Protein AF-A0A7Y6XN34-F1 (afdb_monomer_lite)

Sequence (293 aa):
MKEKIARKDFKAIIDHPGSGSILGIKDDKVLLVSIQREAIPFETFEIPGGVCEPHETHEQAARREFLEETGHELGYTFHLRTIRPSVGYSNEMISVFYAKVSEKVSDGELPAEWFTKDEVSALIVGGKVLDSQSLAALSFWLTTELSFELPSVMFICTGNYYRSRFCEIYFNHLTKGKAAPADSKGLLAFRKINEGMISPHTLKYLDQIDLTTGKLKFPEQMEAGHFQSGVRIIAMDEVEHRPMIQRDFPEFEDKIEYWKVHDIDFTDPSEAMPALKMKVEELVRELGLTEPE

pLDDT: mean 91.87, std 9.04, range [42.72, 98.75]

Secondary structure (DSSP, 8-state):
-PPPPPGGG----B----EEEEEEEETTEEEEEEE--TTSSS-EEE-SEEEPPTT--HHHHHHHHHHHHH-EEEEEEEEEEEE-S-TTTB---EEEEEEEEEEE-S--SS-EEEEEHHHHHHHHHTT---SHHHHHHHHHHHHSPPP-PPPSEEEEESSSSSHHHHHHHHHHHHTTTSS--EEEEESSGGG--S-SSS-HHHHHHHHHTT----S-----B--GGG--TTPEEEESBHHHHHHHHHHH-GGGGGGEEE-B---TTTS-HHHHHHHHHHHHHHHHHHTT-SPP-

Radius of gyration: 20.59 Å; chains: 1; bounding box: 60×50×50 Å

Structure (mmCIF, N/CA/C/O backbone):
data_AF-A0A7Y6XN34-F1
#
_entry.id   AF-A0A7Y6XN34-F1
#
loop_
_atom_site.group_PDB
_atom_site.id
_atom_site.type_symbol
_atom_site.label_atom_id
_atom_site.label_alt_id
_atom_site.label_comp_id
_atom_site.label_asym_id
_atom_site.label_entity_id
_atom_site.label_seq_id
_atom_site.pdbx_PDB_ins_code
_atom_site.Cartn_x
_atom_site.Cartn_y
_atom_site.Cartn_z
_atom_site.occupancy
_atom_site.B_iso_or_equiv
_atom_site.auth_seq_id
_atom_site.auth_comp_id
_atom_site.auth_asym_id
_atom_site.auth_atom_id
_atom_site.pdbx_PDB_model_num
ATOM 1 N N . MET A 1 1 ? -31.287 22.476 12.233 1.00 57.22 1 MET A N 1
ATOM 2 C CA . MET A 1 1 ? -31.614 21.289 11.409 1.00 57.22 1 MET A CA 1
ATOM 3 C C . MET A 1 1 ? -30.844 21.410 10.109 1.00 57.22 1 MET A C 1
ATOM 5 O O . MET A 1 1 ? -30.965 22.454 9.484 1.00 57.22 1 MET A O 1
ATOM 9 N N . LYS A 1 2 ? -30.040 20.407 9.730 1.00 66.00 2 LYS A N 1
ATOM 10 C CA . LYS A 1 2 ? -29.425 20.370 8.393 1.00 66.00 2 LYS A CA 1
ATOM 11 C C . LYS A 1 2 ? -30.554 20.186 7.364 1.00 66.00 2 LYS A C 1
ATOM 13 O O . LYS A 1 2 ? -31.398 19.308 7.549 1.00 66.00 2 LYS A O 1
ATOM 18 N N . GLU A 1 3 ? -30.628 21.051 6.356 1.00 79.06 3 GLU A N 1
ATOM 19 C CA . GLU A 1 3 ? -31.648 20.976 5.305 1.00 79.06 3 GLU A CA 1
ATOM 20 C C . GLU A 1 3 ? -31.423 19.709 4.466 1.00 79.06 3 GLU A C 1
ATOM 22 O O . GLU A 1 3 ? -30.306 19.429 4.032 1.00 79.06 3 GLU A O 1
ATOM 27 N N . LYS A 1 4 ? -32.463 18.884 4.297 1.00 77.25 4 LYS A N 1
ATOM 28 C CA . LYS A 1 4 ? -32.359 17.629 3.541 1.00 77.25 4 LYS A CA 1
ATOM 29 C C . LYS A 1 4 ? -32.560 17.910 2.053 1.00 77.25 4 LYS A C 1
ATOM 31 O O . LYS A 1 4 ? -33.597 18.440 1.669 1.00 77.25 4 LYS A O 1
ATOM 36 N N . ILE A 1 5 ? -31.612 17.487 1.219 1.00 80.69 5 ILE A N 1
ATOM 37 C CA . ILE A 1 5 ? -31.727 17.567 -0.243 1.00 80.69 5 ILE A CA 1
ATOM 38 C C . ILE A 1 5 ? -32.721 16.500 -0.724 1.00 80.69 5 ILE A C 1
ATOM 40 O O . ILE A 1 5 ? -32.629 15.330 -0.343 1.00 80.69 5 ILE A O 1
ATOM 44 N N . ALA A 1 6 ? -33.689 16.881 -1.560 1.00 81.88 6 ALA A N 1
ATOM 45 C CA . ALA A 1 6 ? -34.621 15.927 -2.153 1.00 81.88 6 ALA A CA 1
ATOM 46 C C . ALA A 1 6 ? -33.898 15.002 -3.149 1.00 81.88 6 ALA A C 1
ATOM 48 O O . ALA A 1 6 ? -33.040 15.443 -3.907 1.00 81.88 6 ALA A O 1
ATOM 49 N N . ARG A 1 7 ? -34.285 13.718 -3.210 1.00 77.88 7 ARG A N 1
ATOM 50 C CA . ARG A 1 7 ? -33.618 12.696 -4.050 1.00 77.88 7 ARG A CA 1
ATOM 51 C C . ARG A 1 7 ? -33.419 13.122 -5.511 1.00 77.88 7 ARG A C 1
ATOM 53 O O . ARG A 1 7 ? -32.376 12.848 -6.084 1.00 77.88 7 ARG A O 1
ATOM 60 N N . LYS A 1 8 ? -34.423 13.763 -6.114 1.00 82.12 8 LYS A N 1
ATOM 61 C CA . LYS A 1 8 ? -34.387 14.230 -7.514 1.00 82.12 8 LYS A CA 1
ATOM 62 C C . LYS A 1 8 ? -33.392 15.378 -7.754 1.00 82.12 8 LYS A C 1
ATOM 64 O O . LYS A 1 8 ? -32.968 15.586 -8.887 1.00 82.12 8 LYS A O 1
ATOM 69 N N . ASP A 1 9 ? -33.029 16.080 -6.685 1.00 78.75 9 ASP A N 1
ATOM 70 C CA . ASP A 1 9 ? -32.188 17.274 -6.692 1.00 78.75 9 ASP A CA 1
ATOM 71 C C . ASP A 1 9 ? -30.772 16.965 -6.165 1.00 78.75 9 ASP A C 1
ATOM 73 O O . ASP A 1 9 ? -29.891 17.821 -6.211 1.00 78.75 9 ASP A O 1
ATOM 77 N N . PHE A 1 10 ? -30.516 15.727 -5.716 1.00 76.69 10 PHE A N 1
ATOM 78 C CA . PHE A 1 10 ? -29.186 15.271 -5.316 1.00 76.69 10 PHE A CA 1
ATOM 79 C C . PHE A 1 10 ? -28.332 14.980 -6.557 1.00 76.69 10 PHE A C 1
ATOM 81 O O . PHE A 1 10 ? -28.262 13.856 -7.055 1.00 76.69 10 PHE A O 1
ATOM 88 N N . LYS A 1 11 ? -27.715 16.040 -7.082 1.00 72.12 11 LYS A N 1
ATOM 89 C CA . LYS A 1 11 ? -26.741 16.013 -8.179 1.00 72.12 11 LYS A CA 1
ATOM 90 C C . LYS A 1 11 ? -25.440 16.654 -7.707 1.00 72.12 11 LYS A C 1
ATOM 92 O O . LYS A 1 11 ? -25.095 17.751 -8.132 1.00 72.12 11 LYS A O 1
ATOM 97 N N . ALA A 1 12 ? -24.756 15.988 -6.788 1.00 70.06 12 ALA A N 1
ATOM 98 C CA . ALA A 1 12 ? -23.442 16.401 -6.319 1.00 70.06 12 ALA A CA 1
ATOM 99 C C . ALA A 1 12 ? -22.451 15.272 -6.593 1.00 70.06 12 ALA A C 1
ATOM 101 O O . ALA A 1 12 ? -22.720 14.123 -6.247 1.00 70.06 12 ALA A O 1
ATOM 102 N N . ILE A 1 13 ? -21.332 15.610 -7.229 1.00 80.62 13 ILE A N 1
ATOM 103 C CA . ILE A 1 13 ? -20.131 14.779 -7.216 1.00 80.62 13 ILE A CA 1
ATOM 104 C C . ILE A 1 13 ? -19.169 15.488 -6.275 1.00 80.62 13 ILE A C 1
ATOM 106 O O . ILE A 1 13 ? -18.823 16.646 -6.504 1.00 80.62 13 ILE A O 1
ATOM 110 N N . ILE A 1 14 ? -18.802 14.812 -5.196 1.00 85.69 14 ILE A N 1
ATOM 111 C CA . ILE A 1 14 ? -17.732 15.247 -4.310 1.00 85.69 14 ILE A CA 1
ATOM 112 C C . ILE A 1 14 ? -16.430 14.833 -4.987 1.00 85.69 14 ILE A C 1
ATOM 114 O O . ILE A 1 14 ? -16.192 13.642 -5.196 1.00 85.69 14 ILE A O 1
ATOM 118 N N . ASP A 1 15 ? -15.639 15.832 -5.365 1.00 87.44 15 ASP A N 1
ATOM 119 C CA . ASP A 1 15 ? -14.265 15.642 -5.808 1.00 87.44 15 ASP A CA 1
ATOM 120 C C . ASP A 1 15 ? -13.357 15.572 -4.574 1.00 87.44 15 ASP A C 1
ATOM 122 O O . ASP A 1 15 ? -13.373 16.475 -3.735 1.00 87.44 15 ASP A O 1
ATOM 126 N N . HIS A 1 16 ? -12.632 14.469 -4.426 1.00 91.62 16 HIS A N 1
ATOM 127 C CA . HIS A 1 16 ? -11.864 14.109 -3.246 1.00 91.62 16 HIS A CA 1
ATOM 128 C C . HIS A 1 16 ? -10.454 13.651 -3.652 1.00 91.62 16 HIS A C 1
ATOM 130 O O . HIS A 1 16 ? -10.319 12.783 -4.518 1.00 91.62 16 HIS A O 1
ATOM 136 N N . PRO A 1 17 ? -9.388 14.126 -2.984 1.00 90.25 17 PRO A N 1
ATOM 137 C CA . PRO A 1 17 ? -7.992 13.854 -3.367 1.00 90.25 17 PRO A CA 1
ATOM 138 C C . PRO A 1 17 ? -7.502 12.417 -3.078 1.00 90.25 17 PRO A C 1
ATOM 140 O O . PRO A 1 17 ? -6.323 12.107 -3.275 1.00 90.25 17 PRO A O 1
ATOM 143 N N . GLY A 1 18 ? -8.406 11.540 -2.632 1.00 94.25 18 GLY A N 1
ATOM 144 C CA . GLY A 1 18 ? -8.113 10.203 -2.109 1.00 94.25 18 GLY A CA 1
ATOM 145 C C . GLY A 1 18 ? -7.559 10.199 -0.679 1.00 94.25 18 GLY A C 1
ATOM 146 O O . GLY A 1 18 ? -7.175 11.236 -0.142 1.00 94.25 18 GLY A O 1
ATOM 147 N N . SER A 1 19 ? -7.521 9.009 -0.081 1.00 97.00 19 SER A N 1
ATOM 148 C CA . SER A 1 19 ? -7.132 8.812 1.324 1.00 97.00 19 SER A CA 1
ATOM 149 C C . SER A 1 19 ? -6.286 7.548 1.496 1.00 97.00 19 SER A C 1
ATOM 151 O O . SER A 1 19 ? -6.304 6.641 0.647 1.00 97.00 19 SER A O 1
ATOM 153 N N . GLY A 1 20 ? -5.549 7.487 2.597 1.00 98.12 20 GLY A N 1
ATOM 154 C CA . GLY A 1 20 ? -4.743 6.344 3.006 1.00 98.12 20 GLY A CA 1
ATOM 155 C C . GLY A 1 20 ? -5.091 5.904 4.425 1.00 98.12 20 GLY A C 1
ATOM 156 O O . GLY A 1 20 ? -5.301 6.749 5.287 1.00 98.12 20 GLY A O 1
ATOM 157 N N . SER A 1 21 ? -5.141 4.597 4.683 1.00 98.50 21 SER A N 1
ATOM 158 C CA . SER A 1 21 ? -5.372 4.068 6.039 1.00 98.50 21 SER A CA 1
ATOM 159 C C . SER A 1 21 ? -4.529 2.830 6.306 1.00 98.50 21 SER A C 1
ATOM 161 O O . SER A 1 21 ? -4.255 2.065 5.377 1.00 98.50 21 SER A O 1
ATOM 163 N N . ILE A 1 22 ? -4.130 2.600 7.558 1.00 98.62 22 ILE A N 1
ATOM 164 C CA . ILE A 1 22 ? -3.282 1.462 7.936 1.00 98.62 22 ILE A CA 1
ATOM 165 C C . ILE A 1 22 ? -3.924 0.626 9.039 1.00 98.62 22 ILE A C 1
ATOM 167 O O . ILE A 1 22 ? -4.230 1.096 10.128 1.00 98.62 22 ILE A O 1
ATOM 171 N N . LEU A 1 23 ? -4.025 -0.673 8.772 1.00 98.56 23 LEU A N 1
ATOM 172 C CA . LEU A 1 23 ? -4.247 -1.700 9.775 1.00 98.56 23 LEU A CA 1
ATOM 173 C C . LEU A 1 23 ? -2.914 -2.019 10.480 1.00 98.56 23 LEU A C 1
ATOM 175 O O . LEU A 1 23 ? -2.123 -2.839 10.004 1.00 98.56 23 LEU A O 1
ATOM 179 N N . GLY A 1 24 ? -2.651 -1.339 11.597 1.00 98.44 24 GLY A N 1
ATOM 180 C CA . GLY A 1 24 ? -1.446 -1.540 12.404 1.00 98.44 24 GLY A CA 1
ATOM 181 C C . GLY A 1 24 ? -1.581 -2.739 13.340 1.00 98.44 24 GLY A C 1
ATOM 182 O O . GLY A 1 24 ? -2.479 -2.762 14.178 1.00 98.44 24 GLY A O 1
ATOM 183 N N . ILE A 1 25 ? -0.687 -3.726 13.211 1.00 98.31 25 ILE A N 1
ATOM 184 C CA . ILE A 1 25 ? -0.740 -4.983 13.972 1.00 98.31 25 ILE A CA 1
ATOM 185 C C . ILE A 1 25 ? 0.513 -5.182 14.833 1.00 98.31 25 ILE A C 1
ATOM 187 O O . ILE A 1 25 ? 1.639 -4.957 14.381 1.00 98.31 25 ILE A O 1
ATOM 191 N N . LYS A 1 26 ? 0.318 -5.667 16.062 1.00 97.19 26 LYS A N 1
ATOM 192 C CA . LYS A 1 26 ? 1.373 -6.123 16.976 1.00 97.19 26 LYS A CA 1
ATOM 193 C C . LYS A 1 26 ? 0.816 -7.206 17.897 1.00 97.19 26 LYS A C 1
ATOM 195 O O . LYS A 1 26 ? -0.279 -7.043 18.422 1.00 97.19 26 LYS A O 1
ATOM 200 N N . ASP A 1 27 ? 1.555 -8.299 18.073 1.00 94.81 27 ASP A N 1
ATOM 201 C CA . ASP A 1 27 ? 1.194 -9.406 18.975 1.00 94.81 27 ASP A CA 1
ATOM 202 C C . ASP A 1 27 ? -0.261 -9.902 18.797 1.00 94.81 27 ASP A C 1
ATOM 204 O O . ASP A 1 27 ? -1.015 -10.021 19.762 1.00 94.81 27 ASP A O 1
ATOM 208 N N . ASP A 1 28 ? -0.673 -10.132 17.541 1.00 94.00 28 ASP A N 1
ATOM 209 C CA . ASP A 1 28 ? -2.033 -10.542 17.132 1.00 94.00 28 ASP A CA 1
ATOM 210 C C . ASP A 1 28 ? -3.170 -9.600 17.566 1.00 94.00 28 ASP A C 1
ATOM 212 O O . ASP A 1 28 ? -4.349 -9.970 17.586 1.00 94.00 28 ASP A O 1
ATOM 216 N N . LYS A 1 29 ? -2.825 -8.346 17.860 1.00 98.12 29 LYS A N 1
ATOM 217 C CA . LYS A 1 29 ? -3.764 -7.259 18.118 1.00 98.12 29 LYS A CA 1
ATOM 218 C C . LYS A 1 29 ? -3.649 -6.178 17.060 1.00 98.12 29 LYS A C 1
ATOM 220 O O . LYS A 1 29 ? -2.578 -5.959 16.493 1.00 98.12 29 LYS A O 1
ATOM 225 N N . VAL A 1 30 ? -4.752 -5.479 16.833 1.00 98.62 30 VAL A N 1
ATOM 226 C CA . VAL A 1 30 ? -4.813 -4.279 15.999 1.00 98.62 30 VAL A CA 1
ATOM 227 C C . VAL A 1 30 ? -4.884 -3.035 16.878 1.00 98.62 30 VAL A C 1
ATOM 229 O O . VAL A 1 30 ? -5.564 -3.045 17.904 1.00 98.62 30 VAL A O 1
ATOM 232 N N . LEU A 1 31 ? -4.186 -1.974 16.483 1.00 98.62 31 LEU A N 1
ATOM 233 C CA . LEU A 1 31 ? -4.308 -0.656 17.099 1.00 98.62 31 LEU A CA 1
ATOM 234 C C . LEU A 1 31 ? -5.442 0.115 16.418 1.00 98.62 31 LEU A C 1
ATOM 236 O O . LEU A 1 31 ? -5.379 0.347 15.210 1.00 98.62 31 LEU A O 1
ATOM 240 N N . LEU A 1 32 ? -6.466 0.494 17.181 1.00 98.75 32 LEU A N 1
ATOM 241 C CA . LEU A 1 32 ? -7.574 1.325 16.702 1.00 98.75 32 LEU A CA 1
ATOM 242 C C . LEU A 1 32 ? -7.593 2.648 17.458 1.00 98.75 32 LEU A C 1
ATOM 244 O O . LEU A 1 32 ? -7.257 2.690 18.643 1.00 98.75 32 LEU A O 1
ATOM 248 N N . VAL A 1 33 ? -8.023 3.704 16.775 1.00 98.50 33 VAL A N 1
ATOM 249 C CA . VAL A 1 33 ? -8.256 5.020 17.372 1.00 98.50 33 VAL A CA 1
ATOM 250 C C . VAL A 1 33 ? -9.729 5.201 17.694 1.00 98.50 33 VAL A C 1
ATOM 252 O O . VAL A 1 33 ? -10.607 4.715 16.977 1.00 98.50 33 VAL A O 1
ATOM 255 N N . SER A 1 34 ? -9.988 5.898 18.790 1.00 97.25 34 SER A N 1
ATOM 256 C CA . SER A 1 34 ? -11.325 6.236 19.244 1.00 97.25 34 SER A CA 1
ATOM 257 C C . SER A 1 34 ? -11.676 7.656 18.815 1.00 97.25 34 SER A C 1
ATOM 259 O O . SER A 1 34 ? -10.970 8.607 19.159 1.00 97.25 34 SER A O 1
ATOM 261 N N . ILE A 1 35 ? -12.750 7.814 18.041 1.00 95.00 35 ILE A N 1
ATOM 262 C CA . ILE A 1 35 ? -13.117 9.093 17.427 1.00 95.00 35 ILE A CA 1
ATOM 263 C C . ILE A 1 35 ? -14.612 9.378 17.561 1.00 95.00 35 ILE A C 1
ATOM 265 O O . ILE A 1 35 ? -15.469 8.518 17.360 1.00 95.00 35 ILE A O 1
ATOM 269 N N . GLN A 1 36 ? -14.944 10.634 17.864 1.00 93.44 36 GLN A N 1
ATOM 270 C CA . GLN A 1 36 ? -16.314 11.138 17.828 1.00 93.44 36 GLN A CA 1
ATOM 271 C C . GLN A 1 36 ? -16.473 12.117 16.663 1.00 93.44 36 GLN A C 1
ATOM 273 O O . GLN A 1 36 ? -16.147 13.301 16.761 1.00 93.44 36 GLN A O 1
ATOM 278 N N . ARG A 1 37 ? -16.997 11.625 15.538 1.00 90.12 37 ARG A N 1
ATOM 279 C CA . ARG A 1 37 ? -17.250 12.457 14.352 1.00 90.12 37 ARG A CA 1
ATOM 280 C C . ARG A 1 37 ? -18.449 13.376 14.581 1.00 90.12 37 ARG A C 1
ATOM 282 O O . ARG A 1 37 ? -19.471 12.935 15.087 1.00 90.12 37 ARG A O 1
ATOM 289 N N . GLU A 1 38 ? -18.392 14.621 14.104 1.00 89.12 38 GLU A N 1
ATOM 290 C CA . GLU A 1 38 ? -19.474 15.615 14.285 1.00 89.12 38 GLU A CA 1
ATOM 291 C C . GLU A 1 38 ? -20.855 15.110 13.811 1.00 89.12 38 GLU A C 1
ATOM 293 O O . GLU A 1 38 ? -21.899 15.456 14.366 1.00 89.12 38 GLU A O 1
ATOM 298 N N . ALA A 1 39 ? -20.875 14.274 12.769 1.00 86.75 39 ALA A N 1
ATOM 299 C CA . ALA A 1 39 ? -22.099 13.707 12.211 1.00 86.75 39 ALA A CA 1
ATOM 300 C C . ALA A 1 39 ? -22.639 12.480 12.976 1.00 86.75 39 ALA A C 1
ATOM 302 O O . ALA A 1 39 ? -23.748 12.035 12.675 1.00 86.75 39 ALA A O 1
ATOM 303 N N . ILE A 1 40 ? -21.884 11.935 13.935 1.00 87.31 40 ILE A N 1
ATOM 304 C CA . ILE A 1 40 ? -22.203 10.706 14.669 1.00 87.31 40 ILE A CA 1
ATOM 305 C C . ILE A 1 40 ? -22.323 11.051 16.165 1.00 87.31 40 ILE A C 1
ATOM 307 O O . ILE A 1 40 ? -21.394 11.586 16.761 1.00 87.31 40 ILE A O 1
ATOM 311 N N . PRO A 1 41 ? -23.463 10.767 16.820 1.00 88.50 41 PRO A N 1
ATOM 312 C CA . PRO A 1 41 ? -23.716 11.222 18.190 1.00 88.50 41 PRO A CA 1
ATOM 313 C C . PRO A 1 41 ? -22.989 10.396 19.266 1.00 88.50 41 PRO A C 1
ATOM 315 O O . PRO A 1 41 ? -23.275 10.550 20.451 1.00 88.50 41 PRO A O 1
ATOM 318 N N . PHE A 1 42 ? -22.103 9.488 18.868 1.00 90.31 42 PHE A N 1
ATOM 319 C CA . PHE A 1 42 ? -21.365 8.597 19.749 1.00 90.31 42 PHE A CA 1
ATOM 320 C C . PHE A 1 42 ? -19.986 8.297 19.167 1.00 90.31 42 PHE A C 1
ATOM 322 O O . PHE A 1 42 ? -19.738 8.488 17.980 1.00 90.31 42 PHE A O 1
ATOM 329 N N . GLU A 1 43 ? -19.118 7.804 20.035 1.00 94.50 43 GLU A N 1
ATOM 330 C CA . GLU A 1 43 ? -17.761 7.390 19.716 1.00 94.50 43 GLU A CA 1
ATOM 331 C C . GLU A 1 43 ? -17.723 6.062 18.942 1.00 94.50 43 GLU A C 1
ATOM 333 O O . GLU A 1 43 ? -18.474 5.118 19.253 1.00 94.50 43 GLU A O 1
ATOM 338 N N . THR A 1 44 ? -16.846 6.019 17.941 1.00 96.75 44 THR A N 1
ATOM 339 C CA . THR A 1 44 ? -16.547 4.878 17.071 1.00 96.75 44 THR A CA 1
ATOM 340 C C . THR A 1 44 ? -15.061 4.536 17.124 1.00 96.75 44 THR A C 1
ATOM 342 O O . THR A 1 44 ? -14.237 5.387 17.447 1.00 96.75 44 THR A O 1
ATOM 345 N N . PHE A 1 45 ? -14.728 3.292 16.781 1.00 98.38 45 PHE A N 1
ATOM 346 C CA . PHE A 1 45 ? -13.349 2.835 16.627 1.00 98.38 45 PHE A CA 1
ATOM 347 C C . PHE A 1 45 ? -13.013 2.689 15.151 1.00 98.38 45 PHE A C 1
ATOM 349 O O . PHE A 1 45 ? -13.751 2.030 14.412 1.00 98.38 45 PHE A O 1
ATOM 356 N N . GLU A 1 46 ? -11.894 3.277 14.746 1.00 98.31 46 GLU A N 1
ATOM 357 C CA . GLU A 1 46 ? -11.448 3.309 13.356 1.00 98.31 46 GLU A CA 1
ATOM 358 C C . GLU A 1 46 ? -9.980 2.866 13.252 1.00 98.31 46 GLU A C 1
ATOM 360 O O . GLU A 1 46 ? -9.205 2.981 14.206 1.00 98.31 46 GLU A O 1
ATOM 365 N N . ILE A 1 47 ? -9.589 2.317 12.099 1.00 98.50 47 ILE A N 1
ATOM 366 C CA . ILE A 1 47 ? -8.167 2.191 11.766 1.00 98.50 47 ILE A CA 1
ATOM 367 C C . ILE A 1 47 ? -7.610 3.592 11.473 1.00 98.50 47 ILE A C 1
ATOM 369 O O . ILE A 1 47 ? -8.317 4.373 10.828 1.00 98.50 47 ILE A O 1
ATOM 373 N N . PRO A 1 48 ? -6.367 3.910 11.877 1.00 98.38 48 PRO A N 1
ATOM 374 C CA . PRO A 1 48 ? -5.803 5.224 11.602 1.00 98.38 48 PRO A CA 1
ATOM 375 C C . PRO A 1 48 ? -5.686 5.514 10.106 1.00 98.38 48 PRO A C 1
ATOM 377 O O . PRO A 1 48 ? -5.373 4.617 9.301 1.00 98.38 48 PRO A O 1
ATOM 380 N N . GLY A 1 49 ? -5.916 6.766 9.726 1.00 97.56 49 GLY A N 1
ATOM 381 C CA . GLY A 1 49 ? -5.818 7.189 8.336 1.00 97.56 49 GLY A CA 1
ATOM 382 C C . GLY A 1 49 ? -6.561 8.474 8.004 1.00 97.56 49 GLY A C 1
ATOM 383 O O . GLY A 1 49 ? -7.515 8.868 8.666 1.00 97.56 49 GLY A O 1
ATOM 384 N N . GLY A 1 50 ? -6.182 9.067 6.878 1.00 96.69 50 GLY A N 1
ATOM 385 C CA . GLY A 1 50 ? -6.666 10.382 6.499 1.00 96.69 50 GLY A CA 1
ATOM 386 C C . GLY A 1 50 ? -6.449 10.727 5.035 1.00 96.69 50 GLY A C 1
ATOM 387 O O . GLY A 1 50 ? -6.087 9.896 4.191 1.00 96.69 50 GLY A O 1
ATOM 388 N N . VAL A 1 51 ? -6.781 11.976 4.734 1.00 96.94 51 VAL A N 1
ATOM 389 C CA . VAL A 1 51 ? -6.847 12.519 3.379 1.00 96.94 51 VAL A CA 1
ATOM 390 C C . VAL A 1 51 ? -5.435 12.786 2.873 1.00 96.94 51 VAL A C 1
ATOM 392 O O . VAL A 1 51 ? -4.580 13.252 3.619 1.00 96.94 51 VAL A O 1
ATOM 395 N N . CYS A 1 52 ? -5.185 12.515 1.592 1.00 96.19 52 CYS A N 1
ATOM 396 C CA . CYS A 1 52 ? -3.883 12.827 1.015 1.00 96.19 52 CYS A CA 1
ATOM 397 C C . CYS A 1 52 ? -3.691 14.342 0.888 1.00 96.19 52 CYS A C 1
ATOM 399 O O . CYS A 1 52 ? -4.517 15.028 0.275 1.00 96.19 52 CYS A O 1
ATOM 401 N N . GLU A 1 53 ? -2.545 14.831 1.340 1.00 95.56 53 GLU A N 1
ATOM 402 C CA . GLU A 1 53 ? -2.086 16.187 1.072 1.00 95.56 53 GLU A CA 1
ATOM 403 C C . GLU A 1 53 ? -1.601 16.355 -0.385 1.00 95.56 53 GLU A C 1
ATOM 405 O O . GLU A 1 53 ? -1.376 15.375 -1.120 1.00 95.56 53 GLU A O 1
ATOM 410 N N . PRO A 1 54 ? -1.449 17.606 -0.866 1.00 92.81 54 PRO A N 1
ATOM 411 C CA . PRO A 1 54 ? -0.757 17.863 -2.119 1.00 92.81 54 PRO A CA 1
ATOM 412 C C . PRO A 1 54 ? 0.626 17.213 -2.117 1.00 92.81 54 PRO A C 1
ATOM 414 O O . PRO A 1 54 ? 1.382 17.347 -1.163 1.00 92.81 54 PRO A O 1
ATOM 417 N N . HIS A 1 55 ? 0.975 16.557 -3.224 1.00 92.31 55 HIS A N 1
ATOM 418 C CA . HIS A 1 55 ? 2.268 15.885 -3.383 1.00 92.31 55 HIS A CA 1
ATOM 419 C C . HIS A 1 55 ? 2.510 14.720 -2.411 1.00 92.31 55 HIS A C 1
ATOM 421 O O . HIS A 1 55 ? 3.655 14.417 -2.093 1.00 92.31 55 HIS A O 1
ATOM 427 N N . GLU A 1 56 ? 1.443 14.042 -1.990 1.00 94.88 56 GLU A N 1
ATOM 428 C CA . GLU A 1 56 ? 1.493 12.880 -1.105 1.00 94.88 56 GLU A CA 1
ATOM 429 C C . GLU A 1 56 ? 0.834 11.664 -1.774 1.00 94.88 56 GLU A C 1
ATOM 431 O O . GLU A 1 56 ? -0.272 11.769 -2.309 1.00 94.88 56 GLU A O 1
ATOM 436 N N . THR A 1 57 ? 1.487 10.499 -1.775 1.00 96.81 57 THR A N 1
ATOM 437 C CA . THR A 1 57 ? 0.847 9.229 -2.174 1.00 96.81 57 THR A CA 1
ATOM 438 C C . THR A 1 57 ? -0.103 8.720 -1.088 1.00 96.81 57 THR A C 1
ATOM 440 O O . THR A 1 57 ? -0.033 9.137 0.061 1.00 96.81 57 THR A O 1
ATOM 443 N N . HIS A 1 58 ? -0.981 7.769 -1.418 1.00 97.44 58 HIS A N 1
ATOM 444 C CA . HIS A 1 58 ? -1.885 7.202 -0.410 1.00 97.44 58 HIS A CA 1
ATOM 445 C C . HIS A 1 58 ? -1.127 6.493 0.723 1.00 97.44 58 HIS A C 1
ATOM 447 O O . HIS A 1 58 ? -1.585 6.501 1.857 1.00 97.44 58 HIS A O 1
ATOM 453 N N . GLU A 1 59 ? 0.012 5.864 0.420 1.00 97.88 59 GLU A N 1
ATOM 454 C CA . GLU A 1 59 ? 0.849 5.216 1.434 1.00 97.88 59 GLU A CA 1
ATOM 455 C C . GLU A 1 59 ? 1.475 6.245 2.376 1.00 97.88 59 GLU A C 1
ATOM 457 O O . GLU A 1 59 ? 1.415 6.067 3.588 1.00 97.88 59 GLU A O 1
ATOM 462 N N . GLN A 1 60 ? 2.008 7.342 1.831 1.00 97.69 60 GLN A N 1
ATOM 463 C CA . GLN A 1 60 ? 2.564 8.434 2.631 1.00 97.69 60 GLN A CA 1
ATOM 464 C C . GLN A 1 60 ? 1.507 9.043 3.558 1.00 97.69 60 GLN A C 1
ATOM 466 O O . GLN A 1 60 ? 1.753 9.128 4.758 1.00 97.69 60 GLN A O 1
ATOM 471 N N . ALA A 1 61 ? 0.311 9.333 3.028 1.00 98.12 61 ALA A N 1
ATOM 472 C CA 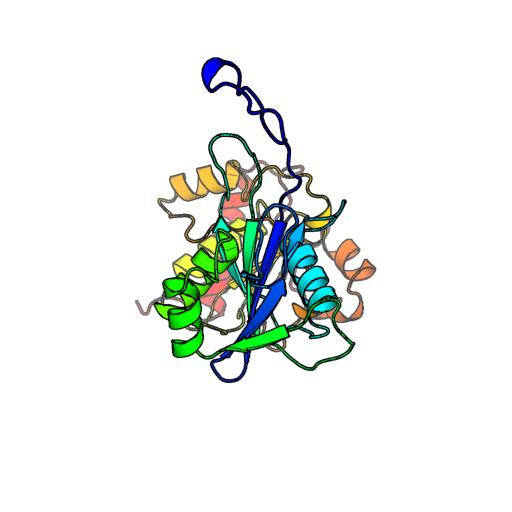. ALA A 1 61 ? -0.816 9.829 3.818 1.00 98.12 61 ALA A CA 1
ATOM 473 C C . ALA A 1 61 ? -1.158 8.865 4.953 1.00 98.12 61 ALA A C 1
ATOM 475 O O . ALA A 1 61 ? -1.248 9.256 6.110 1.00 98.12 61 ALA A O 1
ATOM 476 N N . ALA A 1 62 ? -1.269 7.573 4.640 1.00 98.38 62 ALA A N 1
ATOM 477 C CA . ALA A 1 62 ? -1.583 6.567 5.639 1.00 98.38 62 ALA A CA 1
ATOM 478 C C . ALA A 1 62 ? -0.517 6.486 6.746 1.00 98.38 62 ALA A C 1
ATOM 480 O O . ALA A 1 62 ? -0.865 6.341 7.914 1.00 98.38 62 ALA A O 1
ATOM 481 N N . ARG A 1 63 ? 0.776 6.566 6.396 1.00 97.94 63 ARG A N 1
ATOM 482 C CA . ARG A 1 63 ? 1.888 6.505 7.361 1.00 97.94 63 ARG A CA 1
ATOM 483 C C . ARG A 1 63 ? 1.957 7.756 8.235 1.00 97.94 63 ARG A C 1
ATOM 485 O O . ARG A 1 63 ? 2.172 7.616 9.436 1.00 97.94 63 ARG A O 1
ATOM 492 N N . ARG A 1 64 ? 1.769 8.942 7.645 1.00 97.81 64 ARG A N 1
ATOM 493 C CA . ARG A 1 64 ? 1.720 10.222 8.364 1.00 97.81 64 ARG A CA 1
ATOM 494 C C . ARG A 1 64 ? 0.582 10.222 9.379 1.00 97.81 64 ARG A C 1
ATOM 496 O O . ARG A 1 64 ? 0.842 10.384 10.563 1.00 97.81 64 ARG A O 1
ATOM 503 N N . GLU A 1 65 ? -0.634 9.935 8.926 1.00 98.44 65 GLU A N 1
ATOM 504 C CA . GLU A 1 65 ? -1.835 9.917 9.771 1.00 98.44 65 GLU A CA 1
ATOM 505 C C . GLU A 1 65 ? -1.721 8.867 10.880 1.00 98.44 65 GLU A C 1
ATOM 507 O O . GLU A 1 65 ? -2.032 9.138 12.033 1.00 98.44 65 GLU A O 1
ATOM 512 N N . PHE A 1 66 ? -1.179 7.679 10.581 1.00 98.56 66 PHE A N 1
ATOM 513 C CA . PHE A 1 66 ? -0.949 6.667 11.614 1.00 98.56 66 PHE A CA 1
ATOM 514 C C . PHE A 1 66 ? -0.009 7.174 12.721 1.00 98.56 66 PHE A C 1
ATOM 516 O O . PHE A 1 66 ? -0.267 6.924 13.902 1.00 98.56 66 PHE A O 1
ATOM 523 N N . LEU A 1 67 ? 1.062 7.889 12.360 1.00 98.19 67 LEU A N 1
ATOM 524 C CA . LEU A 1 67 ? 1.983 8.488 13.324 1.00 98.19 67 LEU A CA 1
ATOM 525 C C . LEU A 1 67 ? 1.329 9.642 14.099 1.00 98.19 67 LEU A C 1
ATOM 527 O O . LEU A 1 67 ? 1.445 9.670 15.319 1.00 98.19 67 LEU A O 1
ATOM 531 N N . GLU A 1 68 ? 0.637 10.559 13.422 1.00 98.12 68 GLU A N 1
ATOM 532 C CA . GLU A 1 68 ? -0.045 11.710 14.037 1.00 98.12 68 GLU A CA 1
ATOM 533 C C . GLU A 1 68 ? -1.128 11.249 15.025 1.00 98.12 68 GLU A C 1
ATOM 535 O O . GLU A 1 68 ? -1.120 11.630 16.197 1.00 98.12 68 GLU A O 1
ATOM 540 N N . GLU A 1 69 ? -2.006 10.337 14.610 1.00 98.25 69 GLU A N 1
ATOM 541 C CA . GLU A 1 69 ? -3.141 9.906 15.426 1.00 98.25 69 GLU A CA 1
ATOM 542 C C . GLU A 1 69 ? -2.722 9.008 16.598 1.00 98.25 69 GLU A C 1
ATOM 544 O O . GLU A 1 69 ? -3.311 9.096 17.677 1.00 98.25 69 GLU A O 1
ATOM 549 N N . THR A 1 70 ? -1.705 8.153 16.426 1.00 98.31 70 THR A N 1
ATOM 550 C CA . THR A 1 70 ? -1.357 7.126 17.431 1.00 98.31 70 THR A CA 1
ATOM 551 C C . THR A 1 70 ? -0.028 7.348 18.149 1.00 98.31 70 THR A C 1
ATOM 553 O O . THR A 1 70 ? 0.215 6.735 19.196 1.00 98.31 70 THR A O 1
ATOM 556 N N . GLY A 1 71 ? 0.861 8.163 17.585 1.00 98.12 71 GLY A N 1
ATOM 557 C CA . GLY A 1 71 ? 2.240 8.337 18.036 1.00 98.12 71 GLY A CA 1
ATOM 558 C C . GLY A 1 71 ? 3.163 7.141 17.776 1.00 98.12 71 GLY A C 1
ATOM 559 O O . GLY A 1 71 ? 4.271 7.096 18.316 1.00 98.12 71 GLY A O 1
ATOM 560 N N . HIS A 1 72 ? 2.718 6.142 17.007 1.00 98.12 72 HIS A N 1
ATOM 561 C CA . HIS A 1 72 ? 3.495 4.940 16.709 1.00 98.12 72 HIS A CA 1
ATOM 562 C C . HIS A 1 72 ? 4.073 4.962 15.298 1.00 98.12 72 HIS A C 1
ATOM 564 O O . HIS A 1 72 ? 3.425 5.380 14.341 1.00 98.12 72 HIS A O 1
ATOM 570 N N . GLU A 1 73 ? 5.275 4.413 15.163 1.00 95.81 73 GLU A N 1
ATOM 571 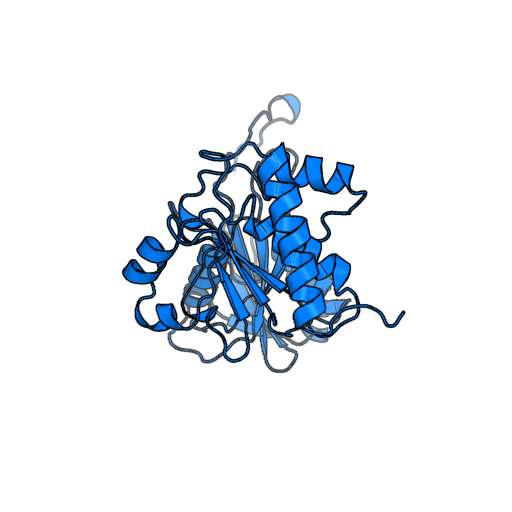C CA . GLU A 1 73 ? 5.877 4.161 13.862 1.00 95.81 73 GLU A CA 1
ATOM 572 C C . GLU A 1 73 ? 5.483 2.792 13.291 1.00 95.81 73 GLU A C 1
ATOM 574 O O . GLU A 1 73 ? 4.958 1.896 13.964 1.00 95.81 73 GLU A O 1
ATOM 579 N N . LEU A 1 74 ? 5.761 2.633 11.999 1.00 96.44 74 LEU A N 1
ATOM 580 C CA . LEU A 1 74 ? 5.442 1.443 11.228 1.00 96.44 74 LEU A CA 1
ATOM 581 C C . LEU A 1 74 ? 6.681 0.893 10.537 1.00 96.44 74 LEU A C 1
ATOM 583 O O . LEU A 1 74 ? 7.483 1.640 9.971 1.00 96.44 74 LEU A O 1
ATOM 587 N N . GLY A 1 75 ? 6.767 -0.436 10.492 1.00 94.44 75 GLY A N 1
ATOM 588 C CA . GLY A 1 75 ? 7.689 -1.134 9.602 1.00 94.44 75 GLY A CA 1
ATOM 589 C C . GLY A 1 75 ? 7.277 -1.023 8.129 1.00 94.44 75 GLY A C 1
ATOM 590 O O . GLY A 1 75 ? 6.611 -0.076 7.707 1.00 94.44 75 GLY A O 1
ATOM 591 N N . TYR A 1 76 ? 7.664 -2.027 7.341 1.00 95.62 76 TYR A N 1
ATOM 592 C CA . TYR A 1 76 ? 7.251 -2.135 5.943 1.00 95.62 76 TYR A CA 1
ATOM 593 C C . TYR A 1 76 ? 5.722 -2.166 5.823 1.00 95.62 76 TYR A C 1
ATOM 595 O O . TYR A 1 76 ? 5.051 -2.930 6.525 1.00 95.62 76 TYR A O 1
ATOM 603 N N . THR A 1 77 ? 5.186 -1.335 4.933 1.00 96.56 77 THR A N 1
ATOM 604 C CA . THR A 1 77 ? 3.757 -1.226 4.641 1.00 96.56 77 THR A CA 1
ATOM 605 C C . THR A 1 77 ? 3.387 -2.082 3.443 1.00 96.56 77 THR A C 1
ATOM 607 O O . THR A 1 77 ? 3.955 -1.972 2.363 1.00 96.56 77 THR A O 1
ATOM 610 N N . PHE A 1 78 ? 2.395 -2.942 3.635 1.00 96.25 78 PHE A N 1
ATOM 611 C CA . PHE A 1 78 ? 1.861 -3.807 2.597 1.00 96.25 78 PHE A CA 1
ATOM 612 C C . PHE A 1 78 ? 0.499 -3.273 2.174 1.00 96.25 78 PHE A C 1
ATOM 614 O O . PHE A 1 78 ? -0.381 -3.070 3.011 1.00 96.25 78 PHE A O 1
ATOM 621 N N . HIS A 1 79 ? 0.278 -3.063 0.876 1.00 96.50 79 HIS A N 1
ATOM 622 C CA . HIS A 1 79 ? -1.063 -2.734 0.381 1.00 96.50 79 HIS A CA 1
ATOM 623 C C . HIS A 1 79 ? -2.026 -3.863 0.755 1.00 96.50 79 HIS A C 1
ATOM 625 O O . HIS A 1 79 ? -1.675 -5.030 0.608 1.00 96.50 79 HIS A O 1
ATOM 631 N N . LEU A 1 80 ? -3.238 -3.556 1.228 1.00 95.56 80 LEU A N 1
ATOM 632 C CA . LEU A 1 80 ? -4.302 -4.512 1.574 1.00 95.56 80 LEU A CA 1
ATOM 633 C C . LEU A 1 80 ? -5.392 -4.543 0.499 1.00 95.56 80 LEU A C 1
ATOM 635 O O . LEU A 1 80 ? -5.723 -5.603 -0.044 1.00 95.56 80 LEU A O 1
ATOM 639 N N . ARG A 1 81 ? -5.957 -3.378 0.192 1.00 92.94 81 ARG A N 1
ATOM 640 C CA . ARG A 1 81 ? -6.986 -3.178 -0.831 1.00 92.94 81 ARG A CA 1
ATOM 641 C C . ARG A 1 81 ? -7.145 -1.682 -1.064 1.00 92.94 81 ARG A C 1
ATOM 643 O O . ARG A 1 81 ? -6.874 -0.893 -0.173 1.00 92.94 81 ARG A O 1
ATOM 650 N N . THR A 1 82 ? -7.688 -1.302 -2.209 1.00 94.62 82 THR A N 1
ATOM 651 C CA . THR A 1 82 ? -8.256 0.035 -2.375 1.00 94.62 82 THR A CA 1
ATOM 652 C C . THR A 1 82 ? -9.769 -0.065 -2.491 1.00 94.62 82 THR A C 1
ATOM 654 O O . THR A 1 82 ? -10.283 -0.907 -3.231 1.00 94.62 82 THR A O 1
ATOM 657 N N . ILE A 1 83 ? -10.479 0.771 -1.738 1.00 93.94 83 ILE A N 1
ATOM 658 C CA . ILE A 1 83 ? -11.941 0.792 -1.679 1.00 93.94 83 ILE A CA 1
ATOM 659 C C . ILE A 1 83 ? -12.490 2.155 -2.100 1.00 93.94 83 ILE A C 1
ATOM 661 O O . ILE A 1 83 ? -11.759 3.142 -2.181 1.00 93.94 83 ILE A O 1
ATOM 665 N N . ARG A 1 84 ? -13.800 2.203 -2.354 1.00 92.88 84 ARG A N 1
ATOM 666 C CA . ARG A 1 84 ? -14.551 3.444 -2.555 1.00 92.88 84 ARG A CA 1
ATOM 667 C C . ARG A 1 84 ? -15.637 3.536 -1.487 1.00 92.88 84 ARG A C 1
ATOM 669 O O . ARG A 1 84 ? -16.535 2.691 -1.512 1.00 92.88 84 ARG A O 1
ATOM 676 N N . PRO A 1 85 ? -15.596 4.534 -0.591 1.00 91.38 85 PRO A N 1
ATOM 677 C CA . PRO A 1 85 ? -16.569 4.645 0.491 1.00 91.38 85 PRO A CA 1
ATOM 678 C C . PRO A 1 85 ? -17.978 4.931 -0.037 1.00 91.38 85 PRO A C 1
ATOM 680 O O . PRO A 1 85 ? -18.969 4.497 0.544 1.00 91.38 85 PRO A O 1
ATOM 683 N N . SER A 1 86 ? -18.107 5.663 -1.150 1.00 89.94 86 SER A N 1
ATOM 684 C CA . SER A 1 86 ? -19.409 6.047 -1.711 1.00 89.94 86 SER A CA 1
ATOM 685 C C . SER A 1 86 ? -19.370 6.216 -3.231 1.00 89.94 86 SER A C 1
ATOM 687 O O . SER A 1 86 ? -19.257 7.321 -3.754 1.00 89.94 86 SER A O 1
ATOM 689 N N . VAL A 1 87 ? -19.546 5.108 -3.958 1.00 88.19 87 VAL A N 1
ATOM 690 C CA . VAL A 1 87 ? -19.477 5.062 -5.437 1.00 88.19 87 VAL A CA 1
ATOM 691 C C . VAL A 1 87 ? -20.546 5.886 -6.166 1.00 88.19 87 VAL A C 1
ATOM 693 O O . VAL A 1 87 ? -20.409 6.144 -7.356 1.00 88.19 87 VAL A O 1
ATOM 696 N N . GLY A 1 88 ? -21.633 6.264 -5.486 1.00 86.25 88 GLY A N 1
ATOM 697 C CA . GLY A 1 88 ? -22.764 6.956 -6.109 1.00 86.25 88 GLY A CA 1
ATOM 698 C C . GLY A 1 88 ? -22.583 8.466 -6.276 1.00 86.25 88 GLY A C 1
ATOM 699 O O . GLY A 1 88 ? -23.328 9.068 -7.044 1.00 86.25 88 GLY A O 1
ATOM 700 N N . TYR A 1 89 ? -21.650 9.081 -5.542 1.00 86.75 89 TYR A N 1
ATOM 701 C CA . TYR A 1 89 ? -21.516 10.543 -5.496 1.00 86.75 89 TYR A CA 1
ATOM 702 C C . TYR A 1 89 ? -20.127 11.056 -5.096 1.00 86.75 89 TYR A C 1
ATOM 704 O O . TYR A 1 89 ? -19.954 12.265 -4.992 1.00 86.75 89 TYR A O 1
ATOM 712 N N . SER A 1 90 ? -19.144 10.189 -4.848 1.00 90.56 90 SER A N 1
ATOM 713 C CA . SER A 1 90 ? -17.767 10.590 -4.550 1.00 90.56 90 SER A CA 1
ATOM 714 C C . SER A 1 90 ? -16.800 9.851 -5.468 1.00 90.56 90 SER A C 1
ATOM 716 O O . SER A 1 90 ? -16.993 8.664 -5.751 1.00 90.56 90 SER A O 1
ATOM 718 N N . ASN A 1 91 ? -15.761 10.544 -5.933 1.00 89.75 91 ASN A N 1
ATOM 719 C CA . ASN A 1 91 ? -14.635 9.911 -6.623 1.00 89.75 91 ASN A CA 1
ATOM 720 C C . ASN A 1 91 ? -13.551 9.403 -5.654 1.00 89.75 91 ASN A C 1
ATOM 722 O O . ASN A 1 91 ? -12.559 8.834 -6.113 1.00 89.75 91 ASN A O 1
ATOM 726 N N . GLU A 1 92 ? -13.746 9.568 -4.340 1.00 93.81 92 GLU A N 1
ATOM 727 C CA . GLU A 1 92 ? -12.788 9.148 -3.324 1.00 93.81 92 GLU A CA 1
ATOM 728 C C . GLU A 1 92 ? -12.406 7.673 -3.475 1.00 93.81 92 GLU A C 1
ATOM 730 O O . GLU A 1 92 ? -13.251 6.775 -3.572 1.00 93.81 92 GLU A O 1
ATOM 735 N N . MET A 1 93 ? -11.099 7.431 -3.445 1.00 94.31 93 MET A N 1
ATOM 736 C CA . MET A 1 93 ? -10.508 6.108 -3.336 1.00 94.31 93 MET A CA 1
ATOM 737 C C . MET A 1 93 ? -9.610 6.074 -2.104 1.00 94.31 93 MET A C 1
ATOM 739 O O . MET A 1 93 ? -8.750 6.940 -1.936 1.00 94.31 93 MET A O 1
ATOM 743 N N . ILE A 1 94 ? -9.809 5.066 -1.257 1.00 96.69 94 ILE A N 1
ATOM 744 C CA . ILE A 1 94 ? -9.055 4.874 -0.018 1.00 96.69 94 ILE A CA 1
ATOM 745 C C . ILE A 1 94 ? -8.172 3.649 -0.193 1.00 96.69 94 ILE A C 1
ATOM 747 O O . ILE A 1 94 ? -8.690 2.536 -0.327 1.00 96.69 94 ILE A O 1
ATOM 751 N N . SER A 1 95 ? -6.854 3.837 -0.219 1.00 97.56 95 SER A N 1
ATOM 752 C CA . SER A 1 95 ? -5.924 2.707 -0.199 1.00 97.56 95 SER A CA 1
ATOM 753 C C . SER A 1 95 ? -5.666 2.317 1.246 1.00 97.56 95 SER A C 1
ATOM 755 O O . SER A 1 95 ? -5.176 3.113 2.041 1.00 97.56 95 SER A O 1
ATOM 757 N N . VAL A 1 96 ? -6.032 1.088 1.573 1.00 98.12 96 VAL A N 1
ATOM 758 C CA . VAL A 1 96 ? -5.826 0.484 2.879 1.00 98.12 96 VAL A CA 1
ATOM 759 C C . VAL A 1 96 ? -4.562 -0.354 2.813 1.00 98.12 96 VAL A C 1
ATOM 761 O O . VAL A 1 96 ? -4.398 -1.163 1.895 1.00 98.12 96 VAL A O 1
ATOM 764 N N . PHE A 1 97 ? -3.701 -0.185 3.800 1.00 98.31 97 PHE A N 1
ATOM 765 C CA . PHE A 1 97 ? -2.454 -0.908 3.990 1.00 98.31 97 PHE A CA 1
ATOM 766 C C . PHE A 1 97 ? -2.498 -1.673 5.315 1.00 98.31 97 PHE A C 1
ATOM 768 O O . PHE A 1 97 ? -3.389 -1.471 6.138 1.00 98.31 97 PHE A O 1
ATOM 775 N N . TYR A 1 98 ? -1.534 -2.555 5.536 1.00 98.38 98 TYR A N 1
ATOM 776 C CA . TYR A 1 98 ? -1.274 -3.160 6.835 1.00 98.38 98 TYR A CA 1
ATOM 777 C C . TYR A 1 98 ? 0.228 -3.196 7.089 1.00 98.38 98 TYR A C 1
ATOM 779 O O . TYR A 1 98 ? 1.032 -3.261 6.156 1.00 98.38 98 TYR A O 1
ATOM 787 N N . ALA A 1 99 ? 0.610 -3.125 8.356 1.00 98.00 99 ALA A N 1
ATOM 788 C CA . ALA A 1 99 ? 2.008 -3.085 8.752 1.00 98.00 99 ALA A CA 1
ATOM 789 C C . ALA A 1 99 ? 2.177 -3.586 10.184 1.00 98.00 99 ALA A C 1
ATOM 791 O O . ALA A 1 99 ? 1.247 -3.541 10.994 1.00 98.00 99 ALA A O 1
ATOM 792 N N . LYS A 1 100 ? 3.391 -4.049 10.497 1.00 97.81 100 LYS A N 1
ATOM 793 C CA . LYS A 1 100 ? 3.782 -4.255 11.891 1.00 97.81 100 LYS A CA 1
ATOM 794 C C . LYS A 1 100 ? 4.041 -2.898 12.530 1.00 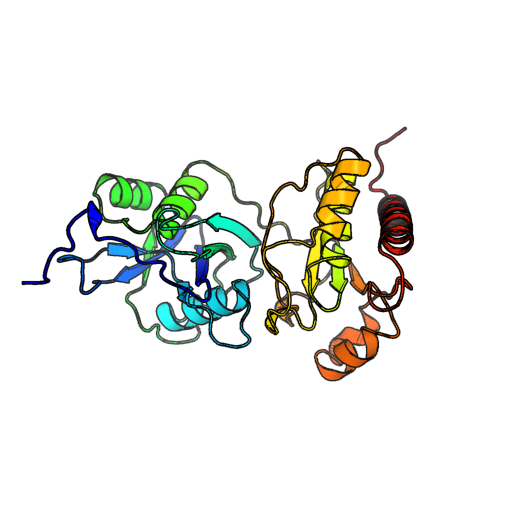97.81 100 LYS A C 1
ATOM 796 O O . LYS A 1 100 ? 4.803 -2.101 11.977 1.00 97.81 100 LYS A O 1
ATOM 801 N N . VAL A 1 101 ? 3.432 -2.668 13.685 1.00 97.88 101 VAL A N 1
ATOM 802 C CA . VAL A 1 101 ? 3.673 -1.463 14.484 1.00 97.88 101 VAL A CA 1
ATOM 803 C C . VAL A 1 101 ? 4.974 -1.633 15.256 1.00 97.88 101 VAL A C 1
ATOM 805 O O . VAL A 1 101 ? 5.193 -2.674 15.885 1.00 97.88 101 VAL A O 1
ATOM 808 N N . SER A 1 102 ? 5.843 -0.627 15.192 1.00 91.88 102 SER A N 1
ATOM 809 C CA . SER A 1 102 ? 7.118 -0.615 15.906 1.00 91.88 102 SER A CA 1
ATOM 810 C C . SER A 1 102 ? 6.954 0.011 17.300 1.00 91.88 102 SER A C 1
ATOM 812 O O . SER A 1 102 ? 6.163 -0.478 18.120 1.00 91.88 102 SER A O 1
ATOM 814 N N . GLU A 1 103 ? 7.746 1.033 17.612 1.00 87.81 103 GLU A N 1
ATOM 815 C CA . GLU A 1 103 ? 7.749 1.717 18.900 1.00 87.81 103 GLU A CA 1
ATOM 816 C C . GLU A 1 103 ? 6.860 2.962 18.862 1.00 87.81 103 GLU A C 1
ATOM 818 O O . GLU A 1 103 ? 6.576 3.527 17.804 1.00 87.81 103 GLU A O 1
ATOM 823 N N . LYS A 1 104 ? 6.407 3.375 20.046 1.00 94.88 104 LYS A N 1
ATOM 824 C CA . LYS A 1 104 ? 5.735 4.657 20.229 1.00 94.88 104 LYS A CA 1
ATOM 825 C C . LYS A 1 104 ? 6.807 5.733 20.381 1.00 94.88 104 LYS A C 1
ATOM 827 O O . LYS A 1 104 ? 7.604 5.658 21.315 1.00 94.88 104 LYS A O 1
ATOM 832 N N . VAL A 1 105 ? 6.826 6.702 19.474 1.00 96.31 105 VAL A N 1
ATOM 833 C CA . VAL A 1 105 ? 7.870 7.739 19.388 1.00 96.31 105 VAL A CA 1
ATOM 834 C C . VAL A 1 105 ? 7.369 9.127 19.784 1.00 96.31 105 VAL A C 1
ATOM 836 O O . VAL A 1 105 ? 8.171 10.004 20.098 1.00 96.31 105 VAL A O 1
ATOM 839 N N . SER A 1 106 ? 6.053 9.325 19.823 1.00 95.69 106 SER A N 1
ATOM 840 C CA . SER A 1 106 ? 5.415 10.557 20.284 1.00 95.69 106 SER A CA 1
ATOM 841 C C . SER A 1 106 ? 4.100 10.255 20.992 1.00 95.69 106 SER A C 1
ATOM 843 O O . SER A 1 106 ? 3.617 9.122 20.985 1.00 95.69 106 SER A O 1
ATOM 845 N N . ASP A 1 107 ? 3.497 11.269 21.607 1.00 95.81 107 ASP A N 1
ATOM 846 C CA . ASP A 1 107 ? 2.074 11.200 21.921 1.00 95.81 107 ASP A CA 1
ATOM 847 C C . ASP A 1 107 ? 1.261 11.279 20.621 1.00 95.81 107 ASP A C 1
ATOM 849 O O . ASP A 1 107 ? 1.686 11.928 19.665 1.00 95.81 107 ASP A O 1
ATOM 853 N N . GLY A 1 108 ? 0.140 10.559 20.581 1.00 96.31 108 GLY A N 1
ATOM 854 C CA . GLY A 1 108 ? -0.807 10.603 19.470 1.00 96.31 108 GLY A CA 1
ATOM 855 C C . GLY A 1 108 ? -1.904 11.627 19.735 1.00 96.31 108 GLY A C 1
ATOM 856 O O . GLY A 1 108 ? -2.219 11.920 20.893 1.00 96.31 108 GLY A O 1
ATOM 857 N N . GLU A 1 109 ? -2.489 12.159 18.669 1.00 97.50 109 GLU A N 1
ATOM 858 C CA . GLU A 1 109 ? -3.593 13.120 18.735 1.00 97.50 109 GLU A CA 1
ATOM 859 C C . GLU A 1 109 ? -4.905 12.490 19.219 1.00 97.50 109 GLU A C 1
ATOM 861 O O . GLU A 1 109 ? -5.752 13.185 19.790 1.00 97.50 109 GLU A O 1
ATOM 866 N N . LEU A 1 110 ? -5.066 11.175 19.031 1.00 97.12 110 LEU A N 1
ATOM 867 C CA . LEU A 1 110 ? -6.272 10.436 19.384 1.00 97.12 110 LEU A CA 1
ATOM 868 C C . LEU A 1 110 ? -5.998 9.363 20.451 1.00 97.12 110 LEU A C 1
ATOM 870 O O . LEU A 1 110 ? -4.907 8.786 20.516 1.00 97.12 110 LEU A O 1
ATOM 874 N N . PRO A 1 111 ? -6.997 9.031 21.289 1.00 97.38 111 PRO A N 1
ATOM 875 C CA . PRO A 1 111 ? -6.932 7.839 22.123 1.00 97.38 111 PRO A CA 1
ATOM 876 C C . PRO A 1 111 ? -6.810 6.592 21.241 1.00 97.38 111 PRO A C 1
ATOM 878 O O . PRO A 1 111 ? -7.660 6.360 20.383 1.00 97.38 111 PRO A O 1
ATOM 881 N N . ALA A 1 112 ? -5.767 5.792 21.464 1.00 97.44 112 ALA A N 1
ATOM 882 C CA . ALA A 1 112 ? -5.496 4.579 20.700 1.00 97.44 112 ALA A CA 1
ATOM 883 C C . ALA A 1 112 ? -5.385 3.359 21.624 1.00 97.44 112 ALA A C 1
ATOM 885 O O . ALA A 1 112 ? -4.677 3.395 22.635 1.00 97.44 112 ALA A O 1
ATOM 886 N N . GLU A 1 113 ? -6.065 2.270 21.265 1.00 97.88 113 GLU A N 1
ATOM 887 C CA . GLU A 1 113 ? -6.168 1.052 22.072 1.00 97.88 113 GLU A CA 1
ATOM 888 C C . GLU A 1 113 ? -5.947 -0.214 21.230 1.00 97.88 113 GLU A C 1
ATOM 890 O O . GLU A 1 113 ? -6.240 -0.261 20.034 1.00 97.88 113 GLU A O 1
ATOM 895 N N . TRP A 1 114 ? -5.396 -1.251 21.867 1.00 98.44 114 TRP A N 1
ATOM 896 C CA . TRP A 1 114 ? -5.083 -2.530 21.229 1.00 98.44 114 TRP A CA 1
ATOM 897 C C . TRP A 1 114 ? -6.221 -3.529 21.399 1.00 98.44 114 TRP A C 1
ATOM 899 O O . TRP A 1 114 ? -6.561 -3.881 22.528 1.00 98.44 114 TRP A O 1
ATOM 909 N N . PHE A 1 115 ? -6.706 -4.082 20.290 1.00 98.75 115 PHE A N 1
ATOM 910 C CA . PHE A 1 115 ? -7.822 -5.023 20.271 1.00 98.75 115 PHE A CA 1
ATOM 911 C C . PHE A 1 115 ? -7.424 -6.367 19.664 1.00 98.75 115 PHE A C 1
ATOM 913 O O . PHE A 1 115 ? -6.795 -6.445 18.609 1.00 98.75 115 PHE A O 1
ATOM 920 N N . THR A 1 116 ? -7.822 -7.446 20.325 1.00 98.56 116 THR A N 1
ATOM 921 C CA . THR A 1 116 ? -7.772 -8.815 19.799 1.00 98.56 116 THR A CA 1
ATOM 922 C C . THR A 1 116 ? -8.829 -9.034 18.713 1.00 98.56 116 THR A C 1
ATOM 924 O O . THR A 1 116 ? -9.787 -8.268 18.591 1.00 98.56 116 THR A O 1
ATOM 927 N N . LYS A 1 117 ? -8.707 -10.125 17.944 1.00 98.06 117 LYS A N 1
ATOM 928 C CA . LYS A 1 117 ? -9.728 -10.521 16.954 1.00 98.06 117 LYS A CA 1
ATOM 929 C C . LYS A 1 117 ? -11.133 -10.671 17.574 1.00 98.06 117 LYS A C 1
ATOM 931 O O . LYS A 1 117 ? -12.118 -10.258 16.959 1.00 98.06 117 LYS A O 1
ATOM 936 N N . ASP A 1 118 ? -11.234 -11.202 18.794 1.00 98.38 118 ASP A N 1
ATOM 937 C CA . ASP A 1 118 ? -12.518 -11.372 19.492 1.00 98.38 118 ASP A CA 1
ATOM 938 C C . ASP A 1 118 ? -13.135 -10.024 19.894 1.00 98.38 118 ASP A C 1
ATOM 940 O O . ASP A 1 118 ? -14.325 -9.788 19.672 1.00 98.38 118 ASP A O 1
ATOM 944 N N . GLU A 1 119 ? -12.324 -9.102 20.423 1.00 98.62 119 GLU A N 1
ATOM 945 C CA . GLU A 1 119 ? -12.780 -7.754 20.781 1.00 98.62 119 GLU A CA 1
ATOM 946 C C . GLU A 1 119 ? -13.198 -6.957 19.541 1.00 98.62 119 GLU A C 1
ATOM 948 O O . GLU A 1 119 ? -14.262 -6.340 19.542 1.00 98.62 119 GLU A O 1
ATOM 953 N N . VAL A 1 120 ? -12.433 -7.035 18.446 1.00 98.56 120 VAL A N 1
ATOM 954 C CA . VAL A 1 120 ? -12.814 -6.423 17.162 1.00 98.56 120 VAL A CA 1
ATOM 955 C C . VAL A 1 120 ? -14.138 -6.985 16.650 1.00 98.56 120 VAL A C 1
ATOM 957 O O . VAL A 1 120 ? -15.004 -6.225 16.214 1.00 98.56 120 VAL A O 1
ATOM 960 N N . SER A 1 121 ? -14.338 -8.301 16.739 1.00 98.25 121 SER A N 1
ATOM 961 C CA . SER A 1 121 ? -15.606 -8.929 16.352 1.00 98.25 121 SER A CA 1
ATOM 962 C C . SER A 1 121 ? -16.774 -8.382 17.179 1.00 98.25 121 SER A C 1
ATOM 964 O O . SER A 1 121 ? -17.832 -8.070 16.626 1.00 98.25 121 SER A O 1
ATOM 966 N N . ALA A 1 122 ? -16.577 -8.190 18.487 1.00 98.38 122 ALA A N 1
ATOM 967 C CA . ALA A 1 122 ? -17.574 -7.580 19.362 1.00 98.38 122 ALA A CA 1
ATOM 968 C C . ALA A 1 122 ? -17.843 -6.103 19.018 1.00 98.38 122 ALA A C 1
ATOM 970 O O . ALA A 1 122 ? -19.006 -5.694 19.005 1.00 98.38 122 ALA A O 1
ATOM 971 N N . LEU A 1 123 ? -16.813 -5.315 18.682 1.00 98.06 123 LEU A N 1
ATOM 972 C CA . LEU A 1 123 ? -16.965 -3.922 18.241 1.00 98.06 123 LEU A CA 1
ATOM 973 C C . LEU A 1 123 ? -17.783 -3.819 16.946 1.00 98.06 123 LEU A C 1
ATOM 975 O O . LEU A 1 123 ? -18.684 -2.982 16.854 1.00 98.06 123 LEU A O 1
ATOM 979 N N . ILE A 1 124 ? -17.516 -4.690 15.967 1.00 98.00 124 ILE A N 1
ATOM 980 C CA . ILE A 1 124 ? -18.259 -4.731 14.699 1.00 98.00 124 ILE A CA 1
ATOM 981 C C . ILE A 1 124 ? -19.727 -5.100 14.950 1.00 98.00 124 ILE A C 1
ATOM 983 O O . ILE A 1 124 ? -20.623 -4.370 14.527 1.00 98.00 124 ILE A O 1
ATOM 987 N N . VAL A 1 125 ? -19.992 -6.193 15.677 1.00 97.25 125 VAL A N 1
ATOM 988 C CA . VAL A 1 125 ? -21.367 -6.633 15.993 1.00 97.25 125 VAL A CA 1
ATOM 989 C C . VAL A 1 125 ? -22.114 -5.584 16.822 1.00 97.25 125 VAL A C 1
ATOM 991 O O . VAL A 1 125 ? -23.310 -5.371 16.624 1.00 97.25 125 VAL A O 1
ATOM 994 N N . GLY A 1 126 ? -21.408 -4.897 17.720 1.00 96.38 126 GLY A N 1
ATOM 995 C CA . GLY A 1 126 ? -21.939 -3.814 18.543 1.00 96.38 126 GLY A CA 1
ATOM 996 C C . GLY A 1 126 ? -22.171 -2.495 17.800 1.00 96.38 126 GLY A C 1
ATOM 997 O O . GLY A 1 126 ? -22.638 -1.541 18.421 1.00 96.38 126 GLY A O 1
ATOM 998 N N . GLY A 1 127 ? -21.848 -2.407 16.503 1.00 94.94 127 GLY A N 1
ATOM 999 C CA . GLY A 1 127 ? -22.020 -1.190 15.706 1.00 94.94 127 GLY A CA 1
ATOM 1000 C C . GLY A 1 127 ? -21.072 -0.054 16.102 1.00 94.94 127 GLY A C 1
ATOM 1001 O O . GLY A 1 127 ? -21.423 1.117 15.958 1.00 94.94 127 GLY A O 1
ATOM 1002 N N . LYS A 1 128 ? -19.895 -0.390 16.643 1.00 96.94 128 LYS A N 1
ATOM 1003 C CA . LYS A 1 128 ? -18.850 0.565 17.041 1.00 96.94 128 LYS A CA 1
ATOM 1004 C C . LYS A 1 128 ? -17.806 0.828 15.959 1.00 96.94 128 LYS A C 1
ATOM 1006 O O . LYS A 1 128 ? -17.081 1.807 16.067 1.00 96.94 128 LYS A O 1
ATOM 1011 N N . VAL A 1 129 ? -17.785 0.009 14.912 1.00 97.38 129 VAL A N 1
ATOM 1012 C CA . VAL A 1 129 ? -17.024 0.230 13.675 1.00 97.38 129 VAL A CA 1
ATOM 1013 C C . VAL A 1 129 ? -18.034 0.521 12.569 1.00 97.38 129 VAL A C 1
ATOM 1015 O O . VAL A 1 129 ? -18.873 -0.334 12.277 1.00 97.38 129 VAL A O 1
ATOM 1018 N N . LEU A 1 130 ? -18.001 1.723 11.990 1.00 93.75 130 LEU A N 1
ATOM 1019 C CA . LEU A 1 130 ? -19.041 2.189 11.058 1.00 93.75 130 LEU A CA 1
ATOM 1020 C C . LEU A 1 130 ? -18.508 2.664 9.708 1.00 93.75 130 LEU A C 1
ATOM 1022 O O . LEU A 1 130 ? -19.233 2.599 8.713 1.00 93.75 130 LEU A O 1
ATOM 1026 N N . ASP A 1 131 ? -17.280 3.166 9.660 1.00 94.44 131 ASP A N 1
ATOM 1027 C CA . ASP A 1 131 ? -16.662 3.619 8.426 1.00 94.44 131 ASP A CA 1
ATOM 1028 C C . ASP A 1 131 ? -16.253 2.428 7.542 1.00 94.44 131 ASP A C 1
ATOM 1030 O O . ASP A 1 131 ? -16.000 1.304 7.991 1.00 94.44 131 ASP A O 1
ATOM 1034 N N . SER A 1 132 ? -16.225 2.673 6.233 1.00 93.75 132 SER A N 1
ATOM 1035 C CA . SER A 1 132 ? -16.064 1.605 5.248 1.00 93.75 132 SER A CA 1
ATOM 1036 C C . SER A 1 132 ? -14.672 0.972 5.255 1.00 93.75 132 SER A C 1
ATOM 1038 O O . SER A 1 132 ? -14.554 -0.229 5.014 1.00 93.75 132 SER A O 1
ATOM 1040 N N . GLN A 1 133 ? -13.628 1.761 5.519 1.00 95.88 133 GLN A N 1
ATOM 1041 C CA . GLN A 1 133 ? -12.239 1.316 5.487 1.00 95.88 133 GLN A CA 1
ATOM 1042 C C . GLN A 1 133 ? -11.915 0.434 6.684 1.00 95.88 133 GLN A C 1
ATOM 1044 O O . GLN A 1 133 ? -11.378 -0.656 6.484 1.00 95.88 133 GLN A O 1
ATOM 1049 N N . SER A 1 134 ? -12.334 0.827 7.888 1.00 97.69 134 SER A N 1
ATOM 1050 C CA . SER A 1 134 ? -12.153 0.029 9.099 1.00 97.69 134 SER A CA 1
ATOM 1051 C C . SER A 1 134 ? -12.954 -1.254 9.007 1.00 97.69 134 SER A C 1
ATOM 1053 O O . SER A 1 134 ? -12.391 -2.333 9.184 1.00 97.69 134 SER A O 1
ATOM 1055 N N . LEU A 1 135 ? -14.237 -1.180 8.634 1.00 96.81 135 LEU A N 1
ATOM 1056 C CA . LEU A 1 135 ? -15.060 -2.381 8.507 1.00 96.81 135 LEU A CA 1
ATOM 1057 C C . LEU A 1 135 ? -14.489 -3.353 7.463 1.00 96.81 135 LEU A C 1
ATOM 1059 O O . LEU A 1 135 ? -14.428 -4.555 7.725 1.00 96.81 135 LEU A O 1
ATOM 1063 N N . ALA A 1 136 ? -14.030 -2.860 6.307 1.00 95.19 136 ALA A N 1
ATOM 1064 C CA . ALA A 1 136 ? -13.426 -3.698 5.272 1.00 95.19 136 ALA A CA 1
ATOM 1065 C C . ALA A 1 136 ? -12.091 -4.318 5.719 1.00 95.19 136 ALA A C 1
ATOM 1067 O O . ALA A 1 136 ? -11.894 -5.523 5.546 1.00 95.19 136 ALA A O 1
ATOM 1068 N N . ALA A 1 137 ? -11.189 -3.520 6.295 1.00 97.56 137 ALA A N 1
ATOM 1069 C CA . ALA A 1 137 ? -9.869 -3.969 6.732 1.00 97.56 137 ALA A CA 1
ATOM 1070 C C . ALA A 1 137 ? -9.963 -4.989 7.869 1.00 97.56 137 ALA A C 1
ATOM 1072 O O . ALA A 1 137 ? -9.358 -6.059 7.796 1.00 97.56 137 ALA A O 1
ATOM 1073 N N . LEU A 1 138 ? -10.775 -4.684 8.885 1.00 98.19 138 LEU A N 1
ATOM 1074 C CA . LEU A 1 138 ? -10.982 -5.547 10.042 1.00 98.19 138 LEU A CA 1
ATOM 1075 C C . LEU A 1 138 ? -11.677 -6.847 9.631 1.00 98.19 138 LEU A C 1
ATOM 1077 O O . LEU A 1 138 ? -11.220 -7.919 10.011 1.00 98.19 138 LEU A O 1
ATOM 1081 N N . SER A 1 139 ? -12.711 -6.790 8.783 1.00 96.38 139 SER A N 1
ATOM 1082 C CA . SER A 1 139 ? -13.368 -8.009 8.281 1.00 96.38 139 SER A CA 1
ATOM 1083 C C . SER A 1 139 ? -12.403 -8.902 7.497 1.00 96.38 139 SER A C 1
ATOM 1085 O O . SER A 1 139 ? -12.454 -10.128 7.615 1.00 96.38 139 SER A O 1
ATOM 1087 N N . PHE A 1 140 ? -11.500 -8.305 6.714 1.00 95.44 140 PHE A N 1
ATOM 1088 C CA . PHE A 1 140 ? -10.459 -9.050 6.011 1.00 95.44 140 PHE A CA 1
ATOM 1089 C C . PHE A 1 140 ? -9.476 -9.695 6.996 1.00 95.44 140 PHE A C 1
ATOM 1091 O O . PHE A 1 140 ? -9.212 -10.890 6.896 1.00 95.44 140 PHE A O 1
ATOM 1098 N N . TRP A 1 141 ? -8.990 -8.947 7.987 1.00 97.25 141 TRP A N 1
ATOM 1099 C CA . TRP A 1 141 ? -8.076 -9.452 9.019 1.00 97.25 141 TRP A CA 1
ATOM 1100 C C . TRP A 1 141 ? -8.674 -10.567 9.891 1.00 97.25 141 TRP A C 1
ATOM 1102 O O . TRP A 1 141 ? -7.978 -11.506 10.277 1.00 97.25 141 TRP A O 1
ATOM 1112 N N . LEU A 1 142 ? -9.977 -10.507 10.174 1.00 97.56 142 LEU A N 1
ATOM 1113 C CA . LEU A 1 142 ? -10.679 -11.553 10.921 1.00 97.56 142 LEU A CA 1
ATOM 1114 C C . LEU A 1 142 ? -10.799 -12.867 10.141 1.00 97.56 142 LEU A C 1
ATOM 1116 O O . LEU A 1 142 ? -10.884 -13.930 10.749 1.00 97.56 142 LEU A O 1
ATOM 1120 N N . THR A 1 143 ? -10.824 -12.808 8.808 1.00 96.12 143 THR A N 1
ATOM 1121 C CA . THR A 1 143 ? -11.148 -13.960 7.948 1.00 96.12 143 THR A CA 1
ATOM 1122 C C . THR A 1 143 ? -9.963 -14.491 7.150 1.00 96.12 143 THR A C 1
ATOM 1124 O O . THR A 1 143 ? -10.095 -15.498 6.454 1.00 96.12 143 THR A O 1
ATOM 1127 N N . THR A 1 144 ? -8.808 -13.834 7.237 1.00 93.44 144 THR A N 1
ATOM 1128 C CA . THR A 1 144 ? -7.614 -14.180 6.466 1.00 93.44 144 THR A CA 1
ATOM 1129 C C . THR A 1 144 ? -6.353 -14.056 7.310 1.00 93.44 144 THR A C 1
ATOM 1131 O O . THR A 1 144 ? -6.305 -13.308 8.286 1.00 93.44 144 THR A O 1
ATOM 1134 N N . GLU A 1 145 ? -5.316 -14.780 6.902 1.00 91.56 145 GLU A N 1
ATOM 1135 C CA . GLU A 1 145 ? -3.968 -14.611 7.434 1.00 91.56 145 GLU A CA 1
ATOM 1136 C C . GLU A 1 145 ? -3.200 -13.602 6.579 1.00 91.56 145 GLU A C 1
ATOM 1138 O O . GLU A 1 145 ? -3.158 -13.706 5.349 1.00 91.56 145 GLU A O 1
ATOM 1143 N N . LEU A 1 146 ? -2.603 -12.607 7.234 1.00 93.25 146 LEU A N 1
ATOM 1144 C CA . LEU A 1 146 ? -1.801 -11.582 6.574 1.00 93.25 146 LEU A CA 1
ATOM 1145 C C . LEU A 1 146 ? -0.348 -12.046 6.475 1.00 93.25 146 LEU A C 1
ATOM 1147 O O . LEU A 1 146 ? 0.271 -12.396 7.478 1.00 93.25 146 LEU A O 1
ATOM 1151 N N . SER A 1 147 ? 0.215 -12.003 5.268 1.00 91.69 147 SER A N 1
ATOM 1152 C CA . SER A 1 147 ? 1.647 -12.235 5.076 1.00 91.69 147 SER A CA 1
ATOM 1153 C C . SER A 1 147 ? 2.429 -10.949 5.327 1.00 91.69 147 SER A C 1
ATOM 1155 O O . SER A 1 147 ? 2.129 -9.917 4.734 1.00 91.69 147 SER A O 1
ATOM 1157 N N . PHE A 1 148 ? 3.451 -11.020 6.1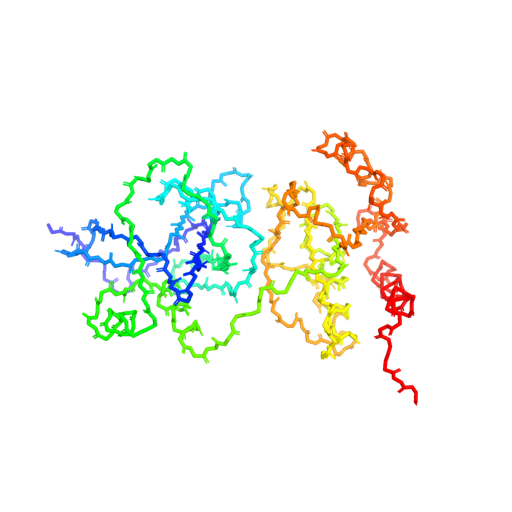77 1.00 93.50 148 PHE A N 1
ATOM 1158 C CA . PHE A 1 148 ? 4.428 -9.944 6.392 1.00 93.50 148 PHE A CA 1
ATOM 1159 C C . PHE A 1 148 ? 5.782 -10.278 5.750 1.00 93.50 148 PHE A C 1
ATOM 1161 O O . PHE A 1 148 ? 6.827 -9.817 6.211 1.00 93.50 148 PHE A O 1
ATOM 1168 N N . GLU A 1 149 ? 5.771 -11.145 4.738 1.00 92.69 149 GLU A N 1
ATOM 1169 C CA . GLU A 1 149 ? 6.957 -11.518 3.976 1.00 92.69 149 GLU A CA 1
ATOM 1170 C C . GLU A 1 149 ? 7.437 -10.326 3.144 1.00 92.69 149 GLU A C 1
ATOM 1172 O O . GLU A 1 149 ? 6.710 -9.820 2.291 1.00 92.69 149 GLU A O 1
ATOM 1177 N N . LEU A 1 150 ? 8.655 -9.858 3.422 1.00 93.88 150 LEU A N 1
ATOM 1178 C CA . LEU A 1 150 ? 9.273 -8.769 2.670 1.00 93.88 150 LEU A CA 1
ATOM 1179 C C . LEU A 1 150 ? 9.529 -9.194 1.216 1.00 93.88 150 LEU A C 1
ATOM 1181 O O . LEU A 1 150 ? 9.799 -10.370 0.963 1.00 93.88 150 LEU A O 1
ATOM 1185 N N . PRO A 1 151 ? 9.496 -8.251 0.260 1.00 95.19 151 PRO A N 1
ATOM 1186 C CA . PRO A 1 151 ? 9.810 -8.572 -1.122 1.00 95.19 151 PRO A CA 1
ATOM 1187 C C . PRO A 1 151 ? 11.265 -9.021 -1.266 1.00 95.19 151 PRO A C 1
ATOM 1189 O O . PRO A 1 151 ? 12.162 -8.399 -0.715 1.00 95.19 151 PRO A O 1
ATOM 1192 N N . SER A 1 152 ? 11.524 -10.051 -2.068 1.00 95.62 152 SER A N 1
ATOM 1193 C CA . SER A 1 152 ? 12.881 -10.416 -2.494 1.00 95.62 152 SER A CA 1
ATOM 1194 C C . SER A 1 152 ? 13.413 -9.501 -3.600 1.00 95.62 152 SER A C 1
ATOM 1196 O O . SER A 1 152 ? 14.624 -9.371 -3.776 1.00 95.62 152 SER A O 1
ATOM 1198 N N . VAL A 1 153 ? 12.509 -8.874 -4.360 1.00 97.31 153 VAL A N 1
ATOM 1199 C CA . VAL A 1 153 ? 12.839 -7.983 -5.478 1.00 97.31 153 VAL A CA 1
ATOM 1200 C C . VAL A 1 153 ? 12.002 -6.711 -5.392 1.00 97.31 153 VAL A C 1
ATOM 1202 O O . VAL A 1 153 ? 10.789 -6.774 -5.208 1.00 97.31 153 VAL A O 1
ATOM 1205 N N . MET A 1 154 ? 12.643 -5.557 -5.563 1.00 97.88 154 MET A N 1
ATOM 1206 C CA . MET A 1 154 ? 11.991 -4.250 -5.631 1.00 97.88 154 MET A CA 1
ATOM 1207 C C . MET A 1 154 ? 12.220 -3.628 -7.007 1.00 97.88 154 MET A C 1
ATOM 1209 O O . MET A 1 154 ? 13.352 -3.292 -7.357 1.00 97.88 154 MET A O 1
ATOM 1213 N N . PHE A 1 155 ? 11.154 -3.428 -7.776 1.00 98.12 155 PHE A N 1
ATOM 1214 C CA . PHE A 1 155 ? 11.219 -2.742 -9.065 1.00 98.12 155 PHE A CA 1
ATOM 1215 C C . PHE A 1 155 ? 10.941 -1.245 -8.908 1.00 98.12 155 PHE A C 1
ATOM 1217 O O . PHE A 1 155 ? 9.923 -0.840 -8.349 1.00 98.12 155 PHE A O 1
ATOM 1224 N N . ILE A 1 156 ? 11.799 -0.398 -9.470 1.00 97.38 156 ILE A N 1
ATOM 1225 C CA . ILE A 1 156 ? 11.686 1.058 -9.355 1.00 97.38 156 ILE A CA 1
ATOM 1226 C C . ILE A 1 156 ? 11.619 1.693 -10.741 1.00 97.38 156 ILE A C 1
ATOM 1228 O O . ILE A 1 156 ? 12.435 1.403 -11.613 1.00 97.38 156 ILE A O 1
ATOM 1232 N N . CYS A 1 157 ? 10.657 2.593 -10.940 1.00 95.12 157 CYS A N 1
ATOM 1233 C CA . CYS A 1 157 ? 10.674 3.536 -12.060 1.00 95.12 157 CYS A CA 1
ATOM 1234 C C . CYS A 1 157 ? 10.319 4.949 -11.580 1.00 95.12 157 CYS A C 1
ATOM 1236 O O . CYS A 1 157 ? 10.170 5.178 -10.382 1.00 95.12 157 CYS A O 1
ATOM 1238 N N . THR A 1 158 ? 10.140 5.904 -12.489 1.00 94.88 158 THR A N 1
ATOM 1239 C CA . THR A 1 158 ? 9.754 7.270 -12.116 1.00 94.88 158 THR A CA 1
ATOM 1240 C C . THR A 1 158 ? 8.394 7.337 -11.413 1.00 94.88 158 THR A C 1
ATOM 1242 O O . THR A 1 158 ? 8.298 7.872 -10.313 1.00 94.88 158 THR A O 1
ATOM 1245 N N . GLY A 1 159 ? 7.335 6.778 -12.005 1.00 93.12 159 GLY A N 1
ATOM 1246 C CA . GLY A 1 159 ? 5.957 7.029 -11.551 1.00 93.12 159 GLY A CA 1
ATOM 1247 C C . GLY A 1 159 ? 5.214 5.863 -10.895 1.00 93.12 159 GLY A C 1
ATOM 1248 O O . GLY A 1 159 ? 4.040 6.034 -10.598 1.00 93.12 159 GLY A O 1
ATOM 1249 N N . ASN A 1 160 ? 5.820 4.678 -10.749 1.00 95.62 160 ASN A N 1
ATOM 1250 C CA . ASN A 1 160 ? 5.171 3.441 -10.261 1.00 95.62 160 ASN A CA 1
ATOM 1251 C C . ASN A 1 160 ? 3.829 3.065 -10.926 1.00 95.62 160 ASN A C 1
ATOM 1253 O O . ASN A 1 160 ? 2.951 2.448 -10.327 1.00 95.62 160 ASN A O 1
ATOM 1257 N N . TYR A 1 161 ? 3.666 3.442 -12.189 1.00 93.12 161 TYR A N 1
ATOM 1258 C CA . TYR A 1 161 ? 2.384 3.345 -12.886 1.00 93.12 161 TYR A CA 1
ATOM 1259 C C . TYR A 1 161 ? 2.440 2.443 -14.123 1.00 93.12 161 TYR A C 1
ATOM 1261 O O . TYR A 1 161 ? 1.454 1.793 -14.467 1.00 93.12 161 TYR A O 1
ATOM 1269 N N . TYR A 1 162 ? 3.607 2.381 -14.773 1.00 92.00 162 TYR A N 1
ATOM 1270 C CA . TYR A 1 162 ? 3.812 1.694 -16.047 1.00 92.00 162 TYR A CA 1
ATOM 1271 C C . TYR A 1 162 ? 4.845 0.557 -15.930 1.00 92.00 162 TYR A C 1
ATOM 1273 O O . TYR A 1 162 ? 4.469 -0.586 -15.667 1.00 92.00 162 TYR A O 1
ATOM 1281 N N . ARG A 1 163 ? 6.143 0.871 -16.067 1.00 93.56 163 ARG A N 1
ATOM 1282 C CA . ARG A 1 163 ? 7.240 -0.111 -16.187 1.00 93.56 163 ARG A CA 1
ATOM 1283 C C . ARG A 1 163 ? 7.446 -0.965 -14.931 1.00 93.56 163 ARG A C 1
ATOM 1285 O O . ARG A 1 163 ? 7.301 -2.181 -14.994 1.00 93.56 163 ARG A O 1
ATOM 1292 N N . SER A 1 164 ? 7.716 -0.346 -13.777 1.00 95.69 164 SER A N 1
ATOM 1293 C CA . SER A 1 164 ? 7.959 -1.106 -12.538 1.00 95.69 164 SER A CA 1
ATOM 1294 C C . SER A 1 164 ? 6.727 -1.887 -12.075 1.00 95.69 164 SER A C 1
ATOM 1296 O O . SER A 1 164 ? 6.851 -3.028 -11.638 1.00 95.69 164 SER A O 1
ATOM 1298 N N . ARG A 1 165 ? 5.534 -1.313 -12.280 1.00 94.94 165 ARG A N 1
ATOM 1299 C CA . ARG A 1 165 ? 4.243 -1.956 -12.008 1.00 94.94 165 ARG A CA 1
ATOM 1300 C C . ARG A 1 165 ? 4.041 -3.225 -12.835 1.00 94.94 165 ARG A C 1
ATOM 1302 O O . ARG A 1 165 ? 3.587 -4.234 -12.304 1.00 94.94 165 ARG A O 1
ATOM 1309 N N . PHE A 1 166 ? 4.368 -3.182 -14.127 1.00 95.38 166 PHE A N 1
ATOM 1310 C CA . PHE A 1 166 ? 4.331 -4.368 -14.977 1.00 95.38 166 PHE A CA 1
ATOM 1311 C C . PHE A 1 166 ? 5.305 -5.441 -14.483 1.00 95.38 166 PHE A C 1
ATOM 1313 O O . PHE A 1 166 ? 4.901 -6.593 -14.338 1.00 95.38 166 PHE A O 1
ATOM 1320 N N . CYS A 1 167 ? 6.552 -5.063 -14.181 1.00 96.56 167 CYS A N 1
ATOM 1321 C CA . CYS A 1 167 ? 7.566 -6.002 -13.702 1.00 96.56 167 CYS A CA 1
ATOM 1322 C C . CYS A 1 167 ? 7.151 -6.699 -12.403 1.00 96.56 167 CYS A C 1
ATOM 1324 O O . CYS A 1 167 ? 7.289 -7.914 -12.317 1.00 96.56 167 CYS A O 1
ATOM 1326 N N . GLU A 1 168 ? 6.585 -5.969 -11.435 1.00 96.69 168 GLU A N 1
ATOM 1327 C CA . GLU A 1 168 ? 6.035 -6.549 -10.200 1.00 96.69 168 GLU A CA 1
ATOM 1328 C C . GLU A 1 168 ? 4.970 -7.605 -10.506 1.00 96.69 168 GLU A C 1
ATOM 1330 O O . GLU A 1 168 ? 5.080 -8.747 -10.058 1.00 96.69 168 GLU A O 1
ATOM 1335 N N . ILE A 1 169 ? 3.949 -7.237 -11.289 1.00 95.50 169 ILE A N 1
ATOM 1336 C CA . ILE A 1 169 ? 2.829 -8.130 -11.614 1.00 95.50 169 ILE A CA 1
ATOM 1337 C C . ILE A 1 169 ? 3.340 -9.379 -12.336 1.00 95.50 169 ILE A C 1
ATOM 1339 O O . ILE A 1 169 ? 2.955 -10.498 -11.994 1.00 95.50 169 ILE A O 1
ATOM 1343 N N . TYR A 1 170 ? 4.213 -9.194 -13.326 1.00 95.94 170 TYR A N 1
ATOM 1344 C CA . TYR A 1 170 ? 4.699 -10.292 -14.147 1.00 95.94 170 TYR A CA 1
ATOM 1345 C C . TYR A 1 170 ? 5.643 -11.219 -13.378 1.00 95.94 170 TYR A C 1
ATOM 1347 O O . TYR A 1 170 ? 5.491 -12.438 -13.448 1.00 95.94 170 TYR A O 1
ATOM 1355 N N . PHE A 1 171 ? 6.554 -10.663 -12.577 1.00 95.88 171 PHE A N 1
ATOM 1356 C CA . PHE A 1 171 ? 7.431 -11.447 -11.711 1.00 95.88 171 PHE A CA 1
ATOM 1357 C C . PHE A 1 171 ? 6.613 -12.289 -10.729 1.00 95.88 171 PHE A C 1
ATOM 1359 O O . PHE A 1 171 ? 6.776 -13.504 -10.694 1.00 95.88 171 PHE A O 1
ATOM 1366 N N . ASN A 1 172 ? 5.664 -11.672 -10.016 1.00 94.31 172 ASN A N 1
ATOM 1367 C CA . ASN A 1 172 ? 4.805 -12.364 -9.050 1.00 94.31 172 ASN A CA 1
ATOM 1368 C C . ASN A 1 172 ? 3.918 -13.439 -9.688 1.00 94.31 172 ASN A C 1
ATOM 1370 O O . ASN A 1 172 ? 3.556 -14.416 -9.031 1.00 94.31 172 ASN A O 1
ATOM 1374 N N . HIS A 1 173 ? 3.555 -13.281 -10.962 1.00 93.38 173 HIS A N 1
ATOM 1375 C CA . HIS A 1 173 ? 2.872 -14.329 -11.710 1.00 93.38 173 HIS A CA 1
ATOM 1376 C C . HIS A 1 173 ? 3.793 -15.528 -11.971 1.00 93.38 173 HIS A C 1
ATOM 1378 O O . HIS A 1 173 ? 3.405 -16.660 -11.688 1.00 93.38 173 HIS A O 1
ATOM 1384 N N . LEU A 1 174 ? 5.013 -15.289 -12.466 1.00 92.88 174 LEU A N 1
ATOM 1385 C CA . LEU A 1 174 ? 5.987 -16.346 -12.766 1.00 92.88 174 LEU A CA 1
ATOM 1386 C C . LEU A 1 174 ? 6.486 -17.076 -11.512 1.00 92.88 174 LEU A C 1
ATOM 1388 O O . LEU A 1 174 ? 6.820 -18.257 -11.573 1.00 92.88 174 LEU A O 1
ATOM 1392 N N . THR A 1 175 ? 6.542 -16.384 -10.375 1.00 92.19 175 THR A N 1
ATOM 1393 C CA . THR A 1 175 ? 7.017 -16.934 -9.099 1.00 92.19 175 THR A CA 1
ATOM 1394 C C . THR A 1 175 ? 5.879 -17.335 -8.165 1.00 92.19 175 THR A C 1
ATOM 1396 O O . THR A 1 175 ? 6.107 -17.601 -6.985 1.00 92.19 175 THR A O 1
ATOM 1399 N N . LYS A 1 176 ? 4.641 -17.417 -8.668 1.00 88.88 176 LYS A N 1
ATOM 1400 C CA . LYS A 1 176 ? 3.473 -17.762 -7.856 1.00 88.88 176 LYS A CA 1
ATOM 1401 C C . LYS A 1 176 ? 3.692 -19.083 -7.111 1.00 88.88 176 LYS A C 1
ATOM 1403 O O . LYS A 1 176 ? 4.047 -20.098 -7.699 1.00 88.88 176 LYS A O 1
ATOM 1408 N N . GLY A 1 177 ? 3.448 -19.066 -5.801 1.00 83.25 177 GLY A N 1
ATOM 1409 C CA . GLY A 1 177 ? 3.671 -20.223 -4.926 1.00 83.25 177 GLY A CA 1
ATOM 1410 C C . GLY A 1 177 ? 5.110 -20.370 -4.420 1.00 83.25 177 GLY A C 1
ATOM 1411 O O . GLY A 1 177 ? 5.387 -21.304 -3.671 1.00 83.25 177 GLY A O 1
ATOM 1412 N N . LYS A 1 178 ? 6.013 -19.450 -4.779 1.00 83.00 178 LYS A N 1
ATOM 1413 C CA . LYS A 1 178 ? 7.376 -19.359 -4.241 1.00 83.00 178 LYS A CA 1
ATOM 1414 C C . LYS A 1 178 ? 7.429 -18.265 -3.175 1.00 83.00 178 LYS A C 1
ATOM 1416 O O . LYS A 1 178 ? 6.768 -17.239 -3.310 1.00 83.00 178 LYS A O 1
ATOM 1421 N N . ALA A 1 179 ? 8.220 -18.488 -2.128 1.00 78.19 179 ALA A N 1
ATOM 1422 C CA . ALA A 1 179 ? 8.469 -17.539 -1.036 1.00 78.19 179 ALA A CA 1
ATOM 1423 C C . ALA A 1 179 ? 9.477 -16.453 -1.471 1.00 78.19 179 ALA A C 1
ATOM 1425 O O . ALA A 1 179 ? 10.614 -16.400 -1.003 1.00 78.19 179 ALA A O 1
ATOM 1426 N N . ALA A 1 180 ? 9.109 -15.705 -2.512 1.00 83.31 180 ALA A N 1
ATOM 1427 C CA . ALA A 1 180 ? 9.933 -14.672 -3.135 1.00 83.31 180 ALA A CA 1
ATOM 1428 C C . ALA A 1 180 ? 9.035 -13.627 -3.826 1.00 83.31 180 ALA A C 1
ATOM 1430 O O . ALA A 1 180 ? 9.022 -13.551 -5.059 1.00 83.31 180 ALA A O 1
ATOM 1431 N N . PRO A 1 181 ? 8.213 -12.869 -3.075 1.00 92.44 181 PRO A N 1
ATOM 1432 C CA . PRO A 1 181 ? 7.377 -11.841 -3.678 1.00 92.44 181 PRO A CA 1
ATOM 1433 C C . PRO A 1 181 ? 8.239 -10.687 -4.206 1.00 92.44 181 PRO A C 1
ATOM 1435 O O . PRO A 1 181 ? 9.290 -10.359 -3.656 1.00 92.44 181 PRO A O 1
ATOM 1438 N N . ALA A 1 182 ? 7.787 -10.045 -5.271 1.00 95.62 182 ALA A N 1
ATOM 1439 C CA . ALA A 1 182 ? 8.278 -8.749 -5.704 1.00 95.62 182 ALA A CA 1
ATOM 1440 C C . ALA A 1 182 ? 7.311 -7.639 -5.295 1.00 95.62 182 ALA A C 1
ATOM 1442 O O . ALA A 1 182 ? 6.099 -7.852 -5.202 1.00 95.62 182 ALA A O 1
ATOM 1443 N N . ASP A 1 183 ? 7.861 -6.443 -5.127 1.00 96.44 183 ASP A N 1
ATOM 1444 C CA . ASP A 1 183 ? 7.106 -5.202 -5.006 1.00 96.44 183 ASP A CA 1
ATOM 1445 C C . ASP A 1 183 ? 7.639 -4.159 -6.009 1.00 96.44 183 ASP A C 1
ATOM 1447 O O . ASP A 1 183 ? 8.707 -4.337 -6.607 1.00 96.44 183 ASP A O 1
ATOM 1451 N N . SER A 1 184 ? 6.900 -3.074 -6.231 1.00 97.25 184 SER A N 1
ATOM 1452 C CA . SER A 1 184 ? 7.363 -1.928 -6.998 1.00 97.25 184 SER A CA 1
ATOM 1453 C C . SER A 1 184 ? 7.020 -0.585 -6.370 1.00 97.25 184 SER A C 1
ATOM 1455 O O . SER A 1 184 ? 5.946 -0.394 -5.800 1.00 97.25 184 SER A O 1
ATOM 1457 N N . LYS A 1 185 ? 7.929 0.377 -6.563 1.00 97.56 185 LYS A N 1
ATOM 1458 C CA . LYS A 1 185 ? 7.810 1.767 -6.102 1.00 97.56 185 LYS A CA 1
ATOM 1459 C C . LYS A 1 185 ? 8.207 2.759 -7.197 1.00 97.56 185 LYS A C 1
ATOM 1461 O O . LYS A 1 185 ? 8.645 2.387 -8.296 1.00 97.56 185 LYS A O 1
ATOM 1466 N N . GLY A 1 186 ? 7.978 4.038 -6.918 1.00 97.06 186 GLY A N 1
ATOM 1467 C CA . GLY A 1 186 ? 8.227 5.152 -7.825 1.00 97.06 186 GLY A CA 1
ATOM 1468 C C . GLY A 1 186 ? 9.116 6.196 -7.176 1.00 97.06 186 GLY A C 1
ATOM 1469 O O . GLY A 1 186 ? 8.939 6.494 -6.002 1.00 97.06 186 GLY A O 1
ATOM 1470 N N . LEU A 1 187 ? 10.050 6.777 -7.924 1.00 96.88 187 LEU A N 1
ATOM 1471 C CA . LEU A 1 187 ? 10.919 7.839 -7.398 1.00 96.88 187 LEU A CA 1
ATOM 1472 C C . LEU A 1 187 ? 10.205 9.191 -7.301 1.00 96.88 187 LEU A C 1
ATOM 1474 O O . LEU A 1 187 ? 10.569 10.017 -6.472 1.00 96.88 187 LEU A O 1
ATOM 1478 N N . LEU A 1 188 ? 9.171 9.405 -8.116 1.00 96.00 188 LEU A N 1
ATOM 1479 C CA . LEU A 1 188 ? 8.372 10.629 -8.182 1.00 96.00 188 LEU A CA 1
ATOM 1480 C C . LEU A 1 188 ? 6.861 10.328 -8.180 1.00 96.00 188 LEU A C 1
ATOM 1482 O O . LEU A 1 188 ? 6.071 11.111 -8.716 1.00 96.00 188 LEU A O 1
ATOM 1486 N N . ALA A 1 189 ? 6.441 9.201 -7.591 1.00 95.25 189 ALA A N 1
ATOM 1487 C CA . ALA A 1 189 ? 5.031 8.793 -7.529 1.00 95.25 189 ALA A CA 1
ATOM 1488 C C . ALA A 1 189 ? 4.160 9.838 -6.812 1.00 95.25 189 ALA A C 1
ATOM 1490 O O . ALA A 1 189 ? 3.020 10.087 -7.212 1.00 95.25 189 ALA A O 1
ATOM 1491 N N . PHE A 1 190 ? 4.736 10.521 -5.820 1.00 92.12 190 PHE A N 1
ATOM 1492 C CA . PHE A 1 190 ? 4.098 11.593 -5.058 1.00 92.12 190 PHE A CA 1
ATOM 1493 C C . PHE A 1 190 ? 3.567 12.744 -5.929 1.00 92.12 190 PHE A C 1
ATOM 1495 O O . PHE A 1 190 ? 2.632 13.440 -5.541 1.00 92.12 190 PHE A O 1
ATOM 1502 N N . ARG A 1 191 ? 4.111 12.945 -7.141 1.00 89.81 191 ARG A N 1
ATOM 1503 C CA . ARG A 1 191 ? 3.651 14.007 -8.049 1.00 89.81 191 ARG A CA 1
ATOM 1504 C C . ARG A 1 191 ? 2.228 13.790 -8.565 1.00 89.81 191 ARG A C 1
ATOM 1506 O O . ARG A 1 191 ? 1.652 14.746 -9.072 1.00 89.81 191 ARG A O 1
ATOM 1513 N N . LYS A 1 192 ? 1.681 12.568 -8.462 1.00 80.88 192 LYS A N 1
ATOM 1514 C CA . LYS A 1 192 ? 0.307 12.222 -8.878 1.00 80.88 192 LYS A CA 1
ATOM 1515 C C . LYS A 1 192 ? -0.041 12.667 -10.309 1.00 80.88 192 LYS A C 1
ATOM 1517 O O . LYS A 1 192 ? -1.172 13.026 -10.601 1.00 80.88 192 LYS A O 1
ATOM 1522 N N . ILE A 1 193 ? 0.931 12.613 -11.220 1.00 82.00 193 ILE A N 1
ATOM 1523 C CA . ILE A 1 193 ? 0.717 12.959 -12.638 1.00 82.00 193 ILE A CA 1
ATOM 1524 C C . ILE A 1 193 ? -0.096 11.899 -13.397 1.00 82.00 193 ILE A C 1
ATOM 1526 O O . ILE A 1 193 ? -0.555 12.155 -14.503 1.00 82.00 193 ILE A O 1
ATOM 1530 N N . ASN A 1 194 ? -0.243 10.705 -12.816 1.00 80.81 194 ASN A N 1
ATOM 1531 C CA . ASN A 1 194 ? -0.923 9.569 -13.421 1.00 80.81 194 ASN A CA 1
ATOM 1532 C C . ASN A 1 194 ? -2.337 9.422 -12.857 1.00 80.81 194 ASN A C 1
ATOM 1534 O O . ASN A 1 194 ? -2.537 9.502 -11.644 1.00 80.81 194 ASN A O 1
ATOM 1538 N N . GLU A 1 195 ? -3.303 9.128 -13.725 1.00 83.62 195 GLU A N 1
ATOM 1539 C CA . GLU A 1 195 ? -4.684 8.883 -13.313 1.00 83.62 195 GLU A CA 1
ATOM 1540 C C . GLU A 1 195 ? -4.926 7.401 -12.991 1.00 83.62 195 GLU A C 1
ATOM 1542 O O . GLU A 1 195 ? -4.738 6.510 -13.822 1.00 83.62 195 GLU A O 1
ATOM 1547 N N . GLY A 1 196 ? -5.402 7.121 -11.779 1.00 87.69 196 GLY A N 1
ATOM 1548 C CA . GLY A 1 196 ? -5.747 5.766 -11.348 1.00 87.69 196 GLY A CA 1
ATOM 1549 C C . GLY A 1 196 ? -4.551 4.924 -10.891 1.00 87.69 196 GLY A C 1
ATOM 1550 O O . GLY A 1 196 ? -3.494 5.434 -10.536 1.00 87.69 196 GLY A O 1
ATOM 1551 N N . MET A 1 197 ? -4.750 3.604 -10.846 1.00 92.00 197 MET A N 1
ATOM 1552 C CA . MET A 1 197 ? -3.815 2.671 -10.198 1.00 92.00 197 MET A CA 1
ATOM 1553 C C . MET A 1 197 ? -2.678 2.194 -11.106 1.00 92.00 197 MET A C 1
ATOM 1555 O O . MET A 1 197 ? -1.578 1.916 -10.643 1.00 92.00 197 MET A O 1
ATOM 1559 N N . ILE A 1 198 ? -2.950 2.055 -12.401 1.00 92.69 198 ILE A N 1
ATOM 1560 C CA . ILE A 1 198 ? -2.050 1.410 -13.357 1.00 92.69 198 ILE A CA 1
ATOM 1561 C C . ILE A 1 198 ? -2.286 1.956 -14.762 1.00 92.69 198 ILE A C 1
ATOM 1563 O O . ILE A 1 198 ? -3.419 2.277 -15.124 1.00 92.69 198 ILE A O 1
ATOM 1567 N N . SER A 1 199 ? -1.218 2.031 -15.552 1.00 92.50 199 SER A N 1
ATOM 1568 C CA . SER A 1 199 ? -1.266 2.506 -16.930 1.00 92.50 199 SER A CA 1
ATOM 1569 C C . SER A 1 199 ? -2.209 1.670 -17.802 1.00 92.50 199 SER A C 1
ATOM 1571 O O . SER A 1 199 ? -2.102 0.437 -17.805 1.00 92.50 199 SER A O 1
ATOM 1573 N N . PRO A 1 200 ? -3.066 2.306 -18.626 1.00 91.56 200 PRO A N 1
ATOM 1574 C CA . PRO A 1 200 ? -3.846 1.616 -19.650 1.00 91.56 200 PRO A CA 1
ATOM 1575 C C . PRO A 1 200 ? -2.978 0.796 -20.611 1.00 91.56 200 PRO A C 1
ATOM 1577 O O . PRO A 1 200 ? -3.413 -0.251 -21.088 1.00 91.56 200 PRO A O 1
ATOM 1580 N N . HIS A 1 201 ? -1.739 1.230 -20.869 1.00 90.38 201 HIS A N 1
ATOM 1581 C CA . HIS A 1 201 ? -0.791 0.478 -21.693 1.00 90.38 201 HIS A CA 1
ATOM 1582 C C . HIS A 1 201 ? -0.356 -0.821 -21.009 1.00 90.38 201 HIS A C 1
ATOM 1584 O O . HIS A 1 201 ? -0.344 -1.867 -21.657 1.00 90.38 201 HIS A O 1
ATOM 1590 N N . THR A 1 202 ? -0.077 -0.783 -19.698 1.00 91.81 202 THR A N 1
ATOM 1591 C CA . THR A 1 202 ? 0.214 -1.999 -18.924 1.00 91.81 202 THR A CA 1
ATOM 1592 C C . THR A 1 202 ? -0.983 -2.938 -18.922 1.00 91.81 202 THR A C 1
ATOM 1594 O O . THR A 1 202 ? -0.816 -4.119 -19.199 1.00 91.81 202 THR A O 1
ATOM 1597 N N . LEU A 1 203 ? -2.193 -2.424 -18.671 1.00 92.56 203 LEU A N 1
ATOM 1598 C CA . LEU A 1 203 ? -3.417 -3.232 -18.688 1.00 92.56 203 LEU A CA 1
ATOM 1599 C C . LEU A 1 203 ? -3.621 -3.933 -20.032 1.00 92.56 203 LEU A C 1
ATOM 1601 O O . LEU A 1 203 ? -3.850 -5.138 -20.069 1.00 92.56 203 LEU A O 1
ATOM 1605 N N . LYS A 1 204 ? -3.492 -3.186 -21.132 1.00 92.38 204 LYS A N 1
ATOM 1606 C CA . LYS A 1 204 ? -3.637 -3.726 -22.484 1.00 92.38 204 LYS A CA 1
ATOM 1607 C C . LYS A 1 204 ? -2.600 -4.807 -22.782 1.00 92.38 204 LYS A C 1
ATOM 1609 O O . LYS A 1 204 ? -2.937 -5.809 -23.397 1.00 92.38 204 LYS A O 1
ATOM 1614 N N . TYR A 1 205 ? -1.350 -4.613 -22.374 1.00 93.50 205 TYR A N 1
ATOM 1615 C CA . TYR A 1 205 ? -0.312 -5.611 -22.619 1.00 93.50 205 TYR A CA 1
ATOM 1616 C C . TYR A 1 205 ? -0.502 -6.869 -21.765 1.00 93.50 205 TYR A C 1
ATOM 1618 O O . TYR A 1 205 ? -0.320 -7.971 -22.267 1.00 93.50 205 TYR A O 1
ATOM 1626 N N . LEU A 1 206 ? -0.900 -6.717 -20.497 1.00 93.62 206 LEU A N 1
ATOM 1627 C CA . LEU A 1 206 ? -1.234 -7.844 -19.622 1.00 93.62 206 LEU A CA 1
ATOM 1628 C C . LEU A 1 206 ? -2.364 -8.698 -20.216 1.00 93.62 206 LEU A C 1
ATOM 1630 O O . LEU A 1 206 ? -2.243 -9.917 -20.251 1.00 93.62 206 LEU A O 1
ATOM 1634 N N . ASP A 1 207 ? -3.401 -8.058 -20.761 1.00 93.62 207 ASP A N 1
ATOM 1635 C CA . ASP A 1 207 ? -4.484 -8.725 -21.497 1.00 93.62 207 ASP A CA 1
ATOM 1636 C C . ASP A 1 207 ? -3.969 -9.467 -22.745 1.00 93.62 207 ASP A C 1
ATOM 1638 O O . ASP A 1 207 ? -4.307 -10.626 -22.968 1.00 93.62 207 ASP A O 1
ATOM 1642 N N . GLN A 1 208 ? -3.061 -8.855 -23.516 1.00 93.69 208 GLN A N 1
ATOM 1643 C CA . GLN A 1 208 ? -2.446 -9.488 -24.694 1.00 93.69 208 GLN A CA 1
ATOM 1644 C C . GLN A 1 208 ? -1.640 -10.754 -24.373 1.00 93.69 208 GLN A C 1
ATOM 1646 O O . GLN A 1 208 ? -1.506 -11.614 -25.245 1.00 93.69 208 GLN A O 1
ATOM 1651 N N . ILE A 1 209 ? -1.090 -10.864 -23.161 1.00 93.50 209 ILE A N 1
ATOM 1652 C CA . ILE A 1 209 ? -0.347 -12.046 -22.698 1.00 93.50 209 ILE A CA 1
ATOM 1653 C C . ILE A 1 209 ? -1.180 -12.949 -21.771 1.00 93.50 209 ILE A C 1
ATOM 1655 O O . ILE A 1 209 ? -0.605 -13.800 -21.097 1.00 93.50 209 ILE A O 1
ATOM 1659 N N . ASP A 1 210 ? -2.507 -12.764 -21.745 1.00 93.44 210 ASP A N 1
ATOM 1660 C CA . ASP A 1 210 ? -3.482 -13.532 -20.953 1.00 93.44 210 ASP A CA 1
ATOM 1661 C C . ASP A 1 210 ? -3.163 -13.576 -19.446 1.00 93.44 210 ASP A C 1
ATOM 1663 O O . ASP A 1 210 ? -3.229 -14.612 -18.781 1.00 93.44 210 ASP A O 1
ATOM 1667 N N . LEU A 1 211 ? -2.768 -12.425 -18.889 1.00 92.25 211 LEU A N 1
ATOM 1668 C CA . LEU A 1 211 ? -2.347 -12.311 -17.498 1.00 92.25 211 LEU A CA 1
ATOM 1669 C C . LEU A 1 211 ? -3.256 -11.382 -16.699 1.00 92.25 211 LEU A C 1
ATOM 1671 O O . LEU A 1 211 ? -3.400 -10.193 -16.978 1.00 92.25 211 LEU A O 1
ATOM 1675 N N . THR A 1 212 ? -3.834 -11.919 -15.626 1.00 88.56 212 THR A N 1
ATOM 1676 C CA . THR A 1 212 ? -4.638 -11.125 -14.694 1.00 88.56 212 THR A CA 1
ATOM 1677 C C . THR A 1 212 ? -3.754 -10.191 -13.876 1.00 88.56 212 THR A C 1
ATOM 1679 O O . THR A 1 212 ? -2.761 -10.626 -13.298 1.00 88.56 212 THR A O 1
ATOM 1682 N N . THR A 1 213 ? -4.178 -8.942 -13.712 1.00 83.44 213 THR A N 1
ATOM 1683 C CA . THR A 1 213 ? -3.462 -7.903 -12.948 1.00 83.44 213 THR A CA 1
ATOM 1684 C C . THR A 1 213 ? -3.255 -8.220 -11.467 1.00 83.44 213 THR A C 1
ATOM 1686 O O . THR A 1 213 ? -2.441 -7.577 -10.808 1.00 83.44 213 THR A O 1
ATOM 1689 N N . GLY A 1 214 ? -4.001 -9.183 -10.921 1.00 84.25 214 GLY A N 1
ATOM 1690 C CA . GLY A 1 214 ? -3.990 -9.480 -9.498 1.00 84.25 214 GLY A CA 1
ATOM 1691 C C . GLY A 1 214 ? -4.507 -8.295 -8.682 1.00 84.25 214 GLY A C 1
ATOM 1692 O O . GLY A 1 214 ? -5.571 -7.737 -8.954 1.00 84.25 214 GLY A O 1
ATOM 1693 N N . LYS A 1 215 ? -3.766 -7.932 -7.638 1.00 82.88 215 LYS A N 1
ATOM 1694 C CA . LYS A 1 215 ? -4.126 -6.849 -6.728 1.00 82.88 215 LYS A CA 1
ATOM 1695 C C . LYS A 1 215 ? -3.619 -5.516 -7.271 1.00 82.88 215 LYS A C 1
ATOM 1697 O O . LYS A 1 215 ? -2.425 -5.246 -7.245 1.00 82.88 215 LYS A O 1
ATOM 1702 N N . LEU A 1 216 ? -4.540 -4.676 -7.734 1.00 87.38 216 LEU A N 1
ATOM 1703 C CA . LEU A 1 216 ? -4.216 -3.314 -8.148 1.00 87.38 216 LEU A CA 1
ATOM 1704 C C . LEU A 1 216 ? -4.020 -2.407 -6.930 1.00 87.38 216 LEU A C 1
ATOM 1706 O O . LEU A 1 216 ? -4.841 -2.413 -6.008 1.00 87.38 216 LEU A O 1
ATOM 1710 N N . LYS A 1 217 ? -2.957 -1.604 -6.966 1.00 92.88 217 LYS A N 1
ATOM 1711 C CA . LYS A 1 217 ? -2.648 -0.562 -5.985 1.00 92.88 217 LYS A CA 1
ATOM 1712 C C . LYS A 1 217 ? -2.236 0.721 -6.698 1.00 92.88 217 LYS A C 1
ATOM 1714 O O . LYS A 1 217 ? -1.782 0.670 -7.840 1.00 92.88 217 LYS A O 1
ATOM 1719 N N . PHE A 1 218 ? -2.466 1.858 -6.048 1.00 95.44 218 PHE A N 1
ATOM 1720 C CA . PHE A 1 218 ? -2.026 3.155 -6.558 1.00 95.44 218 PHE A CA 1
ATOM 1721 C C . PHE A 1 218 ? -0.496 3.238 -6.614 1.00 95.44 218 PHE A C 1
ATOM 1723 O O . PHE A 1 218 ? 0.171 2.475 -5.918 1.00 95.44 218 PHE A O 1
ATOM 1730 N N . PRO A 1 219 ? 0.066 4.157 -7.418 1.00 96.31 219 PRO A N 1
ATOM 1731 C CA . PRO A 1 219 ? 1.478 4.487 -7.340 1.00 96.31 219 PRO A CA 1
ATOM 1732 C C . PRO A 1 219 ? 1.932 4.773 -5.906 1.00 96.31 219 PRO A C 1
ATOM 1734 O O . PRO A 1 219 ? 1.365 5.624 -5.217 1.00 96.31 219 PRO A O 1
ATOM 1737 N N . GLU A 1 220 ? 2.973 4.069 -5.484 1.00 97.00 220 GLU A N 1
ATOM 1738 C CA . GLU A 1 220 ? 3.583 4.164 -4.162 1.00 97.00 220 GLU A CA 1
ATOM 1739 C C . GLU A 1 220 ? 4.995 4.746 -4.277 1.00 97.00 220 GLU A C 1
ATOM 1741 O O . GLU A 1 220 ? 5.733 4.471 -5.231 1.00 97.00 220 GLU A O 1
ATOM 1746 N N . GLN A 1 221 ? 5.358 5.591 -3.315 1.00 97.50 221 GLN A N 1
ATOM 1747 C CA . GLN A 1 221 ? 6.615 6.328 -3.320 1.00 97.50 221 GLN A CA 1
ATOM 1748 C C . GLN A 1 221 ? 7.745 5.472 -2.739 1.00 97.50 221 GLN A C 1
ATOM 1750 O O . GLN A 1 221 ? 7.585 4.798 -1.725 1.00 97.50 221 GLN A O 1
ATOM 1755 N N . MET A 1 222 ? 8.910 5.500 -3.386 1.00 97.25 222 MET A N 1
ATOM 1756 C CA . MET A 1 222 ? 10.124 4.922 -2.821 1.00 97.25 222 MET A CA 1
ATOM 1757 C C . MET A 1 222 ? 10.564 5.761 -1.619 1.00 97.25 222 MET A C 1
ATOM 1759 O O . MET A 1 222 ? 10.588 6.989 -1.684 1.00 97.25 222 MET A O 1
ATOM 1763 N N . GLU A 1 223 ? 10.960 5.084 -0.547 1.00 95.31 223 GLU A N 1
ATOM 1764 C CA . GLU A 1 223 ? 11.362 5.684 0.729 1.00 95.31 223 GLU A CA 1
ATOM 1765 C C . GLU A 1 223 ? 12.544 4.902 1.303 1.00 95.31 223 GLU A C 1
ATOM 1767 O O . GLU A 1 223 ? 12.759 3.746 0.930 1.00 95.31 223 GLU A O 1
ATOM 1772 N N . ALA A 1 224 ? 13.276 5.498 2.247 1.00 93.25 224 ALA A N 1
ATOM 1773 C CA . ALA A 1 224 ? 14.437 4.872 2.884 1.00 93.25 224 ALA A CA 1
ATOM 1774 C C . ALA A 1 224 ? 14.105 3.490 3.488 1.00 93.25 224 ALA A C 1
ATOM 1776 O O . ALA A 1 224 ? 14.880 2.543 3.364 1.00 93.25 224 ALA A O 1
ATOM 1777 N N . GLY A 1 225 ? 12.904 3.344 4.062 1.00 91.12 225 GLY A N 1
ATOM 1778 C CA . GLY A 1 225 ? 12.415 2.085 4.630 1.00 91.12 225 GLY A CA 1
ATOM 1779 C C . GLY A 1 225 ? 12.243 0.944 3.619 1.00 91.12 225 GLY A C 1
ATOM 1780 O O . GLY A 1 225 ? 12.102 -0.204 4.026 1.00 91.12 225 GLY A O 1
ATOM 1781 N N . HIS A 1 226 ? 12.288 1.208 2.313 1.00 94.81 226 HIS A N 1
ATOM 1782 C CA . HIS A 1 226 ? 12.187 0.176 1.280 1.00 94.81 226 HIS A CA 1
ATOM 1783 C C . HIS A 1 226 ? 13.548 -0.448 0.914 1.00 94.81 226 HIS A C 1
ATOM 1785 O O . HIS A 1 226 ? 13.581 -1.505 0.283 1.00 94.81 226 HIS A O 1
ATOM 1791 N N . PHE A 1 227 ? 14.672 0.136 1.350 1.00 93.31 227 PHE A N 1
ATOM 1792 C CA . PHE A 1 227 ? 16.024 -0.408 1.149 1.00 93.31 227 PHE A CA 1
ATOM 1793 C C . PHE A 1 227 ? 16.366 -1.504 2.173 1.00 93.31 227 PHE A C 1
ATOM 1795 O O . PHE A 1 227 ? 17.333 -1.414 2.934 1.00 93.31 227 PHE A O 1
ATOM 1802 N N . GLN A 1 228 ? 15.536 -2.545 2.207 1.00 90.31 228 GLN A N 1
ATOM 1803 C CA . GLN A 1 228 ? 15.650 -3.665 3.137 1.00 90.31 228 GLN A CA 1
ATOM 1804 C C . GLN A 1 228 ? 16.824 -4.591 2.777 1.00 90.31 228 GLN A C 1
ATOM 1806 O O . GLN A 1 228 ? 17.152 -4.805 1.609 1.00 90.31 228 GLN A O 1
ATOM 1811 N N . SER A 1 229 ? 17.468 -5.166 3.796 1.00 87.12 229 SER A N 1
ATOM 1812 C CA . SER A 1 229 ? 18.555 -6.131 3.586 1.00 87.12 229 SER A CA 1
ATOM 1813 C C . SER A 1 229 ? 18.038 -7.388 2.882 1.00 87.12 229 SER A C 1
ATOM 1815 O O . SER A 1 229 ? 16.988 -7.912 3.243 1.00 87.12 229 SER A O 1
ATOM 1817 N N . GLY A 1 230 ? 18.785 -7.887 1.895 1.00 88.00 230 GLY A N 1
ATOM 1818 C CA . GLY A 1 230 ? 18.413 -9.075 1.119 1.00 88.00 230 GLY A CA 1
ATOM 1819 C C . GLY A 1 230 ? 17.424 -8.818 -0.023 1.00 88.00 230 GLY A C 1
ATOM 1820 O O . GLY A 1 230 ? 17.139 -9.744 -0.776 1.00 88.00 230 GLY A O 1
ATOM 1821 N N . VAL A 1 231 ? 16.947 -7.581 -0.195 1.00 94.56 231 VAL A N 1
ATOM 1822 C CA . VAL A 1 231 ? 16.078 -7.201 -1.316 1.00 94.56 231 VAL A CA 1
ATOM 1823 C C . VAL A 1 231 ? 16.933 -6.749 -2.493 1.00 94.56 231 VAL A C 1
ATOM 1825 O O . VAL A 1 231 ? 17.727 -5.816 -2.369 1.00 94.56 231 VAL A O 1
ATOM 1828 N N . ARG A 1 232 ? 16.774 -7.394 -3.653 1.00 96.06 232 ARG A N 1
ATOM 1829 C CA . ARG A 1 232 ? 17.426 -6.968 -4.901 1.00 96.06 232 ARG A CA 1
ATOM 1830 C C . ARG A 1 232 ? 16.631 -5.812 -5.501 1.00 96.06 232 ARG A C 1
ATOM 1832 O O . ARG A 1 232 ? 15.465 -5.979 -5.852 1.00 96.06 232 ARG A O 1
ATOM 1839 N N . ILE A 1 233 ? 17.246 -4.638 -5.604 1.00 97.56 233 ILE A N 1
ATOM 1840 C CA . ILE A 1 233 ? 16.580 -3.420 -6.076 1.00 97.56 233 ILE A CA 1
ATOM 1841 C C . ILE A 1 233 ? 16.983 -3.148 -7.519 1.00 97.56 233 ILE A C 1
ATOM 1843 O O . ILE A 1 233 ? 18.170 -3.070 -7.829 1.00 97.56 233 ILE A O 1
ATOM 1847 N N . ILE A 1 234 ? 15.988 -2.994 -8.390 1.00 98.06 234 ILE A N 1
ATOM 1848 C CA . ILE A 1 234 ? 16.173 -2.871 -9.833 1.00 98.06 234 ILE A CA 1
ATOM 1849 C C . ILE A 1 234 ? 15.448 -1.623 -10.336 1.00 98.06 234 ILE A C 1
ATOM 1851 O O . ILE A 1 234 ? 14.217 -1.559 -10.331 1.00 98.06 234 ILE A O 1
ATOM 1855 N N . ALA A 1 235 ? 16.206 -0.644 -10.817 1.00 97.25 235 ALA A N 1
ATOM 1856 C CA . ALA A 1 235 ? 15.685 0.527 -11.509 1.00 97.25 235 ALA A CA 1
ATOM 1857 C C . ALA A 1 235 ? 15.585 0.263 -13.020 1.00 97.25 235 ALA A C 1
ATOM 1859 O O . ALA A 1 235 ? 16.514 -0.264 -13.631 1.00 97.25 235 ALA A O 1
ATOM 1860 N N . MET A 1 236 ? 14.462 0.639 -13.642 1.00 94.94 236 MET A N 1
ATOM 1861 C CA . MET A 1 236 ? 14.167 0.262 -15.040 1.00 94.94 236 MET A CA 1
ATOM 1862 C C . MET A 1 236 ? 15.141 0.867 -16.067 1.00 94.94 236 MET A C 1
ATOM 1864 O O . MET A 1 236 ? 15.353 0.290 -17.132 1.00 94.94 236 MET A O 1
ATOM 1868 N N . ASP A 1 237 ? 15.718 2.023 -15.744 1.00 93.50 237 ASP A N 1
ATOM 1869 C CA . ASP A 1 237 ? 16.562 2.813 -16.642 1.00 93.50 237 ASP A CA 1
ATOM 1870 C C . ASP A 1 237 ? 17.672 3.553 -15.885 1.00 93.50 237 ASP A C 1
ATOM 1872 O O . ASP A 1 237 ? 17.398 4.332 -14.973 1.00 93.50 237 ASP A O 1
ATOM 1876 N N . GLU A 1 238 ? 18.928 3.326 -16.252 1.00 93.62 238 GLU A N 1
ATOM 1877 C CA . GLU A 1 238 ? 20.065 3.979 -15.602 1.00 93.62 238 GLU A CA 1
ATOM 1878 C C . GLU A 1 238 ? 20.098 5.500 -15.782 1.00 93.62 238 GLU A C 1
ATOM 1880 O O . GLU A 1 238 ? 20.298 6.232 -14.814 1.00 93.62 238 GLU A O 1
ATOM 1885 N N . VAL A 1 239 ? 19.910 5.979 -17.011 1.00 92.12 239 VAL A N 1
ATOM 1886 C CA . VAL A 1 239 ? 20.071 7.397 -17.362 1.00 92.12 239 VAL A CA 1
ATOM 1887 C C . VAL A 1 239 ? 18.985 8.233 -16.697 1.00 92.12 239 VAL A C 1
ATOM 1889 O O . VAL A 1 239 ? 19.251 9.330 -16.209 1.00 92.12 239 VAL A O 1
ATOM 1892 N N . GLU A 1 240 ? 17.769 7.699 -16.654 1.00 91.56 240 GLU A N 1
ATOM 1893 C CA . GLU A 1 240 ? 16.618 8.350 -16.045 1.00 91.56 240 GLU A CA 1
ATOM 1894 C C . GLU A 1 240 ? 16.690 8.335 -14.513 1.00 91.56 240 GLU A C 1
ATOM 1896 O O . GLU A 1 240 ? 16.480 9.367 -13.873 1.00 91.56 240 GLU A O 1
ATOM 1901 N N . HIS A 1 241 ? 16.987 7.180 -13.907 1.00 95.62 241 HIS A N 1
ATOM 1902 C CA . HIS A 1 241 ? 16.786 6.998 -12.469 1.00 95.62 241 HIS A CA 1
ATOM 1903 C C . HIS A 1 241 ? 18.044 7.239 -11.630 1.00 95.62 241 HIS A C 1
ATOM 1905 O O . HIS A 1 241 ? 17.906 7.699 -10.496 1.00 95.62 241 HIS A O 1
ATOM 1911 N N . ARG A 1 242 ? 19.261 6.989 -12.144 1.00 95.81 242 ARG A N 1
ATOM 1912 C CA . ARG A 1 242 ? 20.500 7.186 -11.363 1.00 95.81 242 ARG A CA 1
ATOM 1913 C C . ARG A 1 242 ? 20.620 8.613 -10.804 1.00 95.81 242 ARG A C 1
ATOM 1915 O O . ARG A 1 242 ? 20.892 8.729 -9.612 1.00 95.81 242 ARG A O 1
ATOM 1922 N N . PRO A 1 243 ? 20.338 9.693 -11.564 1.00 96.75 243 PRO A N 1
ATOM 1923 C CA . PRO A 1 243 ? 20.383 11.049 -11.011 1.00 96.75 243 PRO A CA 1
ATOM 1924 C C . PRO A 1 243 ? 19.371 11.285 -9.881 1.00 96.75 243 PRO A C 1
ATOM 1926 O O . PRO A 1 243 ? 19.643 12.051 -8.960 1.00 96.75 243 PRO A O 1
ATOM 1929 N N . MET A 1 244 ? 18.200 10.639 -9.937 1.00 96.88 244 MET A N 1
ATOM 1930 C CA . MET A 1 244 ? 17.185 10.739 -8.882 1.00 96.88 244 MET A CA 1
ATOM 1931 C C . MET A 1 244 ? 17.638 10.003 -7.617 1.00 96.88 244 MET A C 1
ATOM 1933 O O . MET A 1 244 ? 17.548 10.556 -6.527 1.00 96.88 244 MET A O 1
ATOM 1937 N N . ILE A 1 245 ? 18.197 8.797 -7.768 1.00 97.19 245 ILE A N 1
ATOM 1938 C CA . ILE A 1 245 ? 18.781 8.027 -6.662 1.00 97.19 245 ILE A CA 1
ATOM 1939 C C . ILE A 1 245 ? 19.930 8.791 -6.008 1.00 97.19 245 ILE A C 1
ATOM 1941 O O . ILE A 1 245 ? 19.936 8.940 -4.796 1.00 97.19 245 ILE A O 1
ATOM 1945 N N . GLN A 1 246 ? 20.872 9.323 -6.785 1.00 96.88 246 GLN A N 1
ATOM 1946 C CA . GLN A 1 246 ? 21.998 10.099 -6.252 1.00 96.88 246 GLN A CA 1
ATOM 1947 C C . GLN A 1 246 ? 21.550 11.341 -5.477 1.00 96.88 246 GLN A C 1
ATOM 1949 O O . GLN A 1 246 ? 22.223 11.767 -4.541 1.00 96.88 246 GLN A O 1
ATOM 1954 N N . ARG A 1 247 ? 20.425 11.940 -5.878 1.00 97.06 247 ARG A N 1
ATOM 1955 C CA . ARG A 1 247 ? 19.860 13.111 -5.208 1.00 97.06 247 ARG A CA 1
ATOM 1956 C C . ARG A 1 247 ? 19.156 12.743 -3.903 1.00 97.06 247 ARG A C 1
ATOM 1958 O O . ARG A 1 247 ? 19.371 13.425 -2.907 1.00 97.06 247 ARG A O 1
ATOM 1965 N N . ASP A 1 248 ? 18.306 11.717 -3.930 1.00 96.25 248 ASP A N 1
ATOM 1966 C CA . ASP A 1 248 ? 17.354 11.437 -2.846 1.00 96.25 248 ASP A CA 1
ATOM 1967 C C . ASP A 1 248 ? 17.818 10.317 -1.897 1.00 96.25 248 ASP A C 1
ATOM 1969 O O . ASP A 1 248 ? 17.407 10.288 -0.741 1.00 96.25 248 ASP A O 1
ATOM 1973 N N . PHE A 1 249 ? 18.672 9.409 -2.380 1.00 96.69 249 PHE A N 1
ATOM 1974 C CA . PHE A 1 249 ? 19.128 8.187 -1.703 1.00 96.69 249 PHE A CA 1
ATOM 1975 C C . PHE A 1 249 ? 20.620 7.875 -1.988 1.00 96.69 249 PHE A C 1
ATOM 1977 O O . PHE A 1 249 ? 20.946 6.744 -2.377 1.00 96.69 249 PHE A O 1
ATOM 1984 N N . PRO A 1 250 ? 21.546 8.849 -1.858 1.00 96.81 250 PRO A N 1
ATOM 1985 C CA . PRO A 1 250 ? 22.949 8.679 -2.250 1.00 96.81 250 PRO A CA 1
ATOM 1986 C C . PRO A 1 250 ? 23.648 7.504 -1.551 1.00 96.81 250 PRO A C 1
ATOM 1988 O O . PRO A 1 250 ? 24.501 6.846 -2.138 1.00 96.81 250 PRO A O 1
ATOM 1991 N N . GLU A 1 251 ? 23.275 7.196 -0.311 1.00 96.31 251 GLU A N 1
ATOM 1992 C CA . GLU A 1 251 ? 23.847 6.107 0.483 1.00 96.31 251 GLU A CA 1
ATOM 1993 C C . GLU A 1 251 ? 23.460 4.702 -0.013 1.00 96.31 251 GLU A C 1
ATOM 1995 O O . GLU A 1 251 ? 24.045 3.703 0.415 1.00 96.31 251 GLU A O 1
ATOM 2000 N N . PHE A 1 252 ? 22.470 4.614 -0.905 1.00 94.94 252 PHE A N 1
ATOM 2001 C CA . PHE A 1 252 ? 21.965 3.358 -1.446 1.00 94.94 252 PHE A CA 1
ATOM 2002 C C . PHE A 1 252 ? 22.335 3.134 -2.915 1.00 94.94 252 PHE A C 1
ATOM 2004 O O . PHE A 1 252 ? 21.995 2.079 -3.447 1.00 94.94 252 PHE A O 1
ATOM 2011 N N . GLU A 1 253 ? 23.044 4.063 -3.567 1.00 93.62 253 GLU A N 1
ATOM 2012 C CA . GLU A 1 253 ? 23.341 3.990 -5.005 1.00 93.62 253 GLU A CA 1
ATOM 2013 C C . GLU A 1 253 ? 23.993 2.660 -5.413 1.00 93.62 253 GLU A C 1
ATOM 2015 O O . GLU A 1 253 ? 23.542 2.017 -6.362 1.00 93.62 253 GLU A O 1
ATOM 2020 N N . ASP A 1 254 ? 24.996 2.211 -4.655 1.00 92.88 254 ASP A N 1
ATOM 2021 C CA . ASP A 1 254 ? 25.752 0.981 -4.930 1.00 92.88 254 ASP A CA 1
ATOM 2022 C C . ASP A 1 254 ? 24.928 -0.306 -4.743 1.00 92.88 254 ASP A C 1
ATOM 2024 O O . ASP A 1 254 ? 25.385 -1.400 -5.077 1.00 92.88 254 ASP A O 1
ATOM 2028 N N . L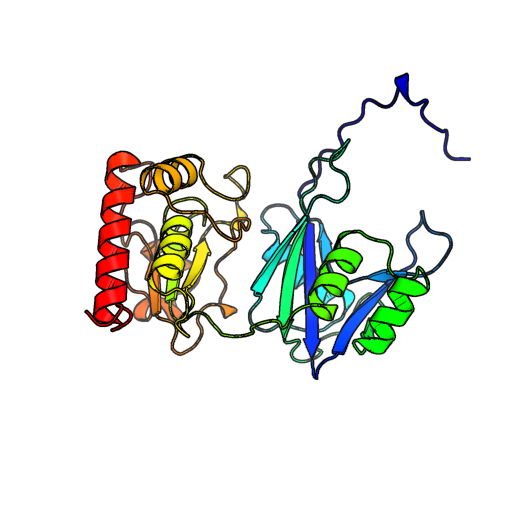YS A 1 255 ? 23.713 -0.198 -4.194 1.00 93.00 255 LYS A N 1
ATOM 2029 C CA . LYS A 1 255 ? 22.794 -1.325 -3.981 1.00 93.00 255 LYS A CA 1
ATOM 2030 C C . LYS A 1 255 ? 21.754 -1.466 -5.091 1.00 93.00 255 LYS A C 1
ATOM 2032 O O . LYS A 1 255 ? 20.929 -2.376 -5.019 1.00 93.00 255 LYS A O 1
ATOM 2037 N N . ILE A 1 256 ? 21.761 -0.573 -6.081 1.00 95.56 256 ILE A N 1
ATOM 2038 C CA . ILE A 1 256 ? 20.760 -0.549 -7.147 1.00 95.56 256 ILE A CA 1
ATOM 2039 C C . ILE A 1 256 ? 21.347 -1.114 -8.433 1.00 95.56 256 ILE A C 1
ATOM 2041 O O . ILE A 1 256 ? 22.351 -0.637 -8.962 1.00 95.56 256 ILE A O 1
ATOM 2045 N N . GLU A 1 257 ? 20.665 -2.117 -8.966 1.00 96.38 257 GLU A N 1
ATOM 2046 C CA . GLU A 1 257 ? 20.867 -2.585 -10.326 1.00 96.38 257 GLU A CA 1
ATOM 2047 C C . GLU A 1 257 ? 20.070 -1.710 -11.292 1.00 96.38 257 GLU A C 1
ATOM 2049 O O . GLU A 1 257 ? 18.909 -1.387 -11.043 1.00 96.38 257 GLU A O 1
ATOM 2054 N N . TYR A 1 258 ? 20.676 -1.354 -12.421 1.00 95.94 258 TYR A N 1
ATOM 2055 C CA . TYR A 1 258 ? 20.011 -0.564 -13.448 1.00 95.94 258 TYR A CA 1
ATOM 2056 C C . TYR A 1 258 ? 19.846 -1.373 -14.727 1.00 95.94 258 TYR A C 1
ATOM 2058 O O . TYR A 1 258 ? 20.808 -1.903 -15.289 1.00 95.94 258 TYR A O 1
ATOM 2066 N N . TRP A 1 259 ? 18.612 -1.435 -15.210 1.00 94.25 259 TRP A N 1
ATOM 2067 C CA . TRP A 1 259 ? 18.304 -1.908 -16.550 1.00 94.25 259 TRP A CA 1
ATOM 2068 C C . TRP A 1 259 ? 18.402 -0.759 -17.561 1.00 94.25 259 TRP A C 1
ATOM 2070 O O . TRP A 1 259 ? 18.659 0.396 -17.219 1.00 94.25 259 TRP A O 1
ATOM 2080 N N . LYS A 1 260 ? 18.258 -1.097 -18.843 1.00 85.69 260 LYS A N 1
ATOM 2081 C CA . LYS A 1 260 ? 18.305 -0.151 -19.967 1.00 85.69 260 LYS A CA 1
ATOM 2082 C C . LYS A 1 260 ? 16.985 -0.185 -20.731 1.00 85.69 260 LYS A C 1
ATOM 2084 O O . LYS A 1 260 ? 16.965 -0.540 -21.907 1.00 85.69 260 LYS A O 1
ATOM 2089 N N . VAL A 1 261 ? 15.883 0.083 -20.030 1.00 76.81 261 VAL A N 1
ATOM 2090 C CA . VAL A 1 261 ? 14.543 0.147 -20.625 1.00 76.81 261 VAL A CA 1
ATOM 2091 C C . VAL A 1 261 ? 13.937 1.533 -20.396 1.00 76.81 261 VAL A C 1
ATOM 2093 O O . VAL A 1 261 ? 13.375 1.830 -19.336 1.00 76.81 261 VAL A O 1
ATOM 2096 N N . HIS A 1 262 ? 14.047 2.365 -21.431 1.00 72.44 262 HIS A N 1
ATOM 2097 C CA . HIS A 1 262 ? 13.588 3.752 -21.437 1.00 72.44 262 HIS A CA 1
ATOM 2098 C C . HIS A 1 262 ? 12.061 3.878 -21.242 1.00 72.44 262 HIS A C 1
ATOM 2100 O O . HIS A 1 262 ? 11.308 2.921 -21.446 1.00 72.44 262 HIS A O 1
ATOM 2106 N N . ASP A 1 263 ? 11.595 5.054 -20.798 1.00 63.94 263 ASP A N 1
ATOM 2107 C CA . ASP A 1 263 ? 10.162 5.325 -20.596 1.00 63.94 263 ASP A CA 1
ATOM 2108 C C . ASP A 1 263 ? 9.390 5.534 -21.906 1.00 63.94 263 ASP A C 1
ATOM 2110 O O . ASP A 1 263 ? 9.975 5.678 -22.978 1.00 63.94 263 ASP A O 1
ATOM 2114 N N . ILE A 1 264 ? 8.061 5.622 -21.790 1.00 58.62 264 ILE A N 1
ATOM 2115 C CA . ILE A 1 264 ? 7.124 5.898 -22.886 1.00 58.62 264 ILE A CA 1
ATOM 2116 C C . ILE A 1 264 ? 7.464 7.169 -23.679 1.00 58.62 264 ILE A C 1
ATOM 2118 O O . ILE A 1 264 ? 7.204 7.231 -24.877 1.00 58.62 264 ILE A O 1
ATOM 2122 N N . ASP A 1 265 ? 8.090 8.157 -23.031 1.00 57.41 265 ASP A N 1
ATOM 2123 C CA . ASP A 1 265 ? 8.532 9.407 -23.663 1.00 57.41 265 ASP A CA 1
ATOM 2124 C C . ASP A 1 265 ? 9.689 9.198 -24.660 1.00 57.41 265 ASP A C 1
ATOM 2126 O O . ASP A 1 265 ? 9.979 10.073 -25.477 1.00 57.41 265 ASP A O 1
ATOM 2130 N N . PHE A 1 266 ? 10.346 8.034 -24.614 1.00 54.06 266 PHE A N 1
ATOM 2131 C CA . PHE A 1 266 ? 11.522 7.695 -25.418 1.00 54.06 266 PHE A CA 1
ATOM 2132 C C . PHE A 1 266 ? 11.374 6.386 -26.205 1.00 54.06 266 PHE A C 1
ATOM 2134 O O . PHE A 1 266 ? 12.113 6.163 -27.163 1.00 54.06 266 PHE A O 1
ATOM 2141 N N . THR A 1 267 ? 10.458 5.499 -25.819 1.00 56.38 267 THR A N 1
ATOM 2142 C CA . THR A 1 267 ? 10.254 4.188 -26.448 1.00 56.38 267 THR A CA 1
ATOM 2143 C C . THR A 1 267 ? 8.768 3.863 -26.478 1.00 56.38 267 THR A C 1
ATOM 2145 O O . THR A 1 267 ? 8.089 3.942 -25.456 1.00 56.38 267 THR A O 1
ATOM 2148 N N . ASP A 1 268 ? 8.248 3.487 -27.649 1.00 66.06 268 ASP A N 1
ATOM 2149 C CA . ASP A 1 268 ? 6.834 3.139 -27.789 1.00 66.06 268 ASP A CA 1
ATOM 2150 C C . ASP A 1 268 ? 6.480 1.968 -26.844 1.00 66.06 268 ASP A C 1
ATOM 2152 O O . ASP A 1 268 ? 7.277 1.033 -26.694 1.00 66.06 268 ASP A O 1
ATOM 2156 N N . PRO A 1 269 ? 5.298 1.957 -26.198 1.00 64.19 269 PRO A N 1
ATOM 2157 C CA . PRO A 1 269 ? 4.906 0.864 -25.313 1.00 64.19 269 PRO A CA 1
ATOM 2158 C C . PRO A 1 269 ? 4.987 -0.534 -25.934 1.00 64.19 269 PRO A C 1
ATOM 2160 O O . PRO A 1 269 ? 5.213 -1.512 -25.219 1.00 64.19 269 PRO A O 1
ATOM 2163 N N . SER A 1 270 ? 4.819 -0.630 -27.256 1.00 64.56 270 SER A N 1
ATOM 2164 C CA . SER A 1 270 ? 4.960 -1.875 -28.012 1.00 64.56 270 SER A CA 1
ATOM 2165 C C . SER A 1 270 ? 6.392 -2.419 -28.053 1.00 64.56 270 SER A C 1
ATOM 2167 O O . SER A 1 270 ? 6.565 -3.617 -28.264 1.00 64.56 270 SER A O 1
ATOM 2169 N N . GLU A 1 271 ? 7.400 -1.589 -27.779 1.00 72.06 271 GLU A N 1
ATOM 2170 C CA . GLU A 1 271 ? 8.813 -1.974 -27.702 1.00 72.06 271 GLU A CA 1
ATOM 2171 C C . GLU A 1 271 ? 9.282 -2.161 -26.249 1.00 72.06 271 GLU A C 1
ATOM 2173 O O . GLU A 1 271 ? 10.000 -3.117 -25.945 1.00 72.06 271 GLU A O 1
ATOM 2178 N N . ALA A 1 272 ? 8.831 -1.305 -25.323 1.00 81.81 272 ALA A N 1
ATOM 2179 C CA . ALA A 1 272 ? 9.261 -1.358 -23.923 1.00 81.81 272 ALA A CA 1
ATOM 2180 C C . ALA A 1 272 ? 8.747 -2.609 -23.181 1.00 81.81 272 ALA A C 1
ATOM 2182 O O . ALA A 1 272 ? 9.502 -3.255 -22.453 1.00 81.81 272 ALA A O 1
ATOM 2183 N N . MET A 1 273 ? 7.476 -2.988 -23.365 1.00 87.06 273 MET A N 1
ATOM 2184 C CA . MET A 1 273 ? 6.867 -4.093 -22.606 1.00 87.06 273 MET A CA 1
ATOM 2185 C C . MET A 1 273 ? 7.474 -5.470 -22.929 1.00 87.06 273 MET A C 1
ATOM 2187 O O . MET A 1 273 ? 7.799 -6.192 -21.982 1.00 87.06 273 MET A O 1
ATOM 2191 N N . PRO A 1 274 ? 7.712 -5.849 -24.205 1.00 90.44 274 PRO A N 1
ATOM 2192 C CA . PRO A 1 274 ? 8.427 -7.087 -24.519 1.00 90.44 274 PRO A CA 1
ATOM 2193 C C . PRO A 1 274 ? 9.837 -7.144 -23.921 1.00 90.44 274 PRO A C 1
ATOM 2195 O O . PRO A 1 274 ? 10.244 -8.192 -23.420 1.00 90.44 274 PRO A O 1
ATOM 2198 N N . ALA A 1 275 ? 10.565 -6.022 -23.912 1.00 91.50 275 ALA A N 1
ATOM 2199 C CA . ALA A 1 275 ? 11.897 -5.955 -23.317 1.00 91.50 275 ALA A CA 1
ATOM 2200 C C . ALA A 1 275 ? 11.858 -6.170 -21.793 1.00 91.50 275 ALA A C 1
ATOM 2202 O O . ALA A 1 275 ? 12.637 -6.967 -21.267 1.00 91.50 275 ALA A O 1
ATOM 2203 N N . LEU A 1 276 ? 10.917 -5.525 -21.087 1.00 94.12 276 LEU A N 1
ATOM 2204 C CA . LEU A 1 276 ? 10.704 -5.753 -19.650 1.00 94.12 276 LEU A CA 1
ATOM 2205 C C . LEU A 1 276 ? 10.336 -7.207 -19.362 1.00 94.12 276 LEU A C 1
ATOM 2207 O O . LEU A 1 276 ? 10.880 -7.804 -18.437 1.00 94.12 276 LEU A O 1
ATOM 2211 N N . LYS A 1 277 ? 9.447 -7.792 -20.173 1.00 95.12 277 LYS A N 1
ATOM 2212 C CA . LYS A 1 277 ? 9.026 -9.190 -20.040 1.00 95.12 277 LYS A CA 1
ATOM 2213 C C . LYS A 1 277 ? 10.237 -10.125 -20.087 1.00 95.12 277 LYS A C 1
ATOM 2215 O O . LYS A 1 277 ? 10.417 -10.929 -19.177 1.00 95.12 277 LYS A O 1
ATOM 2220 N N . MET A 1 278 ? 11.098 -9.969 -21.097 1.00 94.50 278 MET A N 1
ATOM 2221 C CA . MET A 1 278 ? 12.328 -10.760 -21.233 1.00 94.50 278 MET A CA 1
ATOM 2222 C C . MET A 1 278 ? 13.275 -10.573 -20.042 1.00 94.50 278 MET A C 1
ATOM 2224 O O . MET A 1 278 ? 13.797 -11.555 -19.519 1.00 94.50 278 MET A O 1
ATOM 2228 N N . LYS A 1 279 ? 13.465 -9.332 -19.575 1.00 96.31 279 LYS A N 1
ATOM 2229 C CA . LYS A 1 279 ? 14.320 -9.028 -18.416 1.00 96.31 279 LYS A CA 1
ATOM 2230 C C . LYS A 1 279 ? 13.815 -9.665 -17.123 1.00 96.31 279 LYS A C 1
ATOM 2232 O O . LYS A 1 279 ? 14.606 -10.203 -16.354 1.00 96.31 279 LYS A O 1
ATOM 2237 N N . VAL A 1 280 ? 12.503 -9.660 -16.903 1.00 96.75 280 VAL A N 1
ATOM 2238 C CA . VAL A 1 280 ? 11.882 -10.326 -15.751 1.00 96.75 280 VAL A CA 1
ATOM 2239 C C . VAL A 1 280 ? 12.064 -11.845 -15.830 1.00 96.75 280 VAL A C 1
ATOM 2241 O O . VAL A 1 280 ? 12.399 -12.465 -14.826 1.00 96.75 280 VAL A O 1
ATOM 2244 N N . GLU A 1 281 ? 11.911 -12.459 -17.004 1.00 96.00 281 GLU A N 1
ATOM 2245 C CA . GLU A 1 281 ? 12.165 -13.898 -17.178 1.00 96.00 281 GLU A CA 1
ATOM 2246 C C . GLU A 1 281 ? 13.634 -14.275 -16.945 1.00 96.00 281 GLU A C 1
ATOM 2248 O O . GLU A 1 281 ? 13.917 -15.308 -16.339 1.00 96.00 281 GLU A O 1
ATOM 2253 N N . GLU A 1 282 ? 14.572 -13.453 -17.428 1.00 95.50 282 GLU A N 1
ATOM 2254 C CA . GLU A 1 282 ? 16.004 -13.603 -17.147 1.00 95.50 282 GLU A CA 1
ATOM 2255 C C . GLU A 1 282 ? 16.264 -13.550 -15.641 1.00 95.50 282 GLU A C 1
ATOM 2257 O O . GLU A 1 282 ? 16.898 -14.457 -15.107 1.00 95.50 282 GLU A O 1
ATOM 2262 N N . LEU A 1 283 ? 15.691 -12.564 -14.949 1.00 95.94 283 LEU A N 1
ATOM 2263 C CA . LEU A 1 283 ? 15.814 -12.423 -13.502 1.00 95.94 283 LEU A CA 1
ATOM 2264 C C . LEU A 1 283 ? 15.257 -13.640 -12.747 1.00 95.94 283 LEU A C 1
ATOM 2266 O O . LEU A 1 283 ? 15.902 -14.151 -11.836 1.00 95.94 283 LEU A O 1
ATOM 2270 N N . VAL A 1 284 ? 14.078 -14.139 -13.127 1.00 95.12 284 VAL A N 1
ATOM 2271 C CA . VAL A 1 284 ? 13.479 -15.338 -12.512 1.00 95.12 284 VAL A CA 1
ATOM 2272 C C . VAL A 1 284 ? 14.382 -16.565 -12.704 1.00 95.12 284 VAL A C 1
ATOM 2274 O O . VAL A 1 284 ? 14.562 -17.337 -11.759 1.00 95.12 284 VAL A O 1
ATOM 2277 N N . ARG A 1 285 ? 14.993 -16.728 -13.888 1.00 94.19 285 ARG A N 1
ATOM 2278 C CA . ARG A 1 285 ? 15.985 -17.787 -14.156 1.00 94.19 285 ARG A CA 1
ATOM 2279 C C . ARG A 1 285 ? 17.244 -17.626 -13.305 1.00 94.19 285 ARG A C 1
ATOM 2281 O O . ARG A 1 285 ? 17.680 -18.600 -12.701 1.00 94.19 285 ARG A O 1
ATOM 2288 N N . GLU A 1 286 ? 17.801 -16.419 -13.225 1.00 93.50 286 GLU A N 1
ATOM 2289 C CA . GLU A 1 286 ? 18.983 -16.116 -12.403 1.00 93.50 286 GLU A CA 1
ATOM 2290 C C . GLU A 1 286 ? 18.766 -16.444 -10.924 1.00 93.50 286 GLU A C 1
ATOM 2292 O O . GLU A 1 286 ? 19.664 -16.961 -10.264 1.00 93.50 286 GLU A O 1
ATOM 2297 N N . LEU A 1 287 ? 17.567 -16.168 -10.407 1.00 91.88 287 LEU A N 1
ATOM 2298 C CA . LEU A 1 287 ? 17.206 -16.439 -9.017 1.00 91.88 287 LEU A CA 1
ATOM 2299 C C . LEU A 1 287 ? 16.872 -17.919 -8.753 1.00 91.88 287 LEU A C 1
ATOM 2301 O O . LEU A 1 287 ? 16.563 -18.275 -7.618 1.00 91.88 287 LEU A O 1
ATOM 2305 N N . GLY A 1 288 ? 16.906 -18.786 -9.772 1.00 90.56 288 GLY A N 1
ATOM 2306 C CA . GLY A 1 288 ? 16.511 -20.192 -9.641 1.00 90.56 288 GLY A CA 1
ATOM 2307 C C . GLY A 1 288 ? 15.023 -20.366 -9.318 1.00 90.56 288 GLY A C 1
ATOM 2308 O O . GLY A 1 288 ? 14.623 -21.366 -8.727 1.00 90.56 288 GLY A O 1
ATOM 2309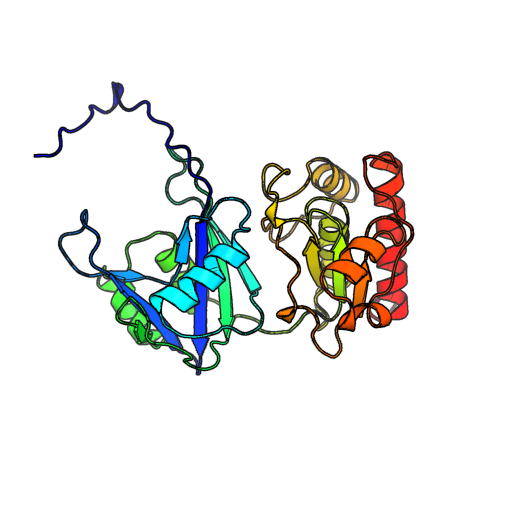 N N . LEU A 1 289 ? 14.197 -19.382 -9.686 1.00 87.38 289 LEU A N 1
ATOM 2310 C CA . LEU A 1 289 ? 12.765 -19.336 -9.404 1.00 87.38 289 LEU A CA 1
ATOM 2311 C C . LEU A 1 289 ? 11.925 -19.803 -10.600 1.00 87.38 289 LEU A C 1
ATOM 2313 O O . LEU A 1 289 ? 10.746 -19.465 -10.680 1.00 87.38 289 LEU A O 1
ATOM 2317 N N . THR A 1 290 ? 12.463 -20.613 -11.513 1.00 78.12 290 THR A N 1
ATOM 2318 C CA . THR A 1 290 ? 11.677 -21.313 -12.549 1.00 78.12 290 THR A CA 1
ATOM 2319 C C . THR A 1 290 ? 11.039 -22.585 -11.993 1.00 78.12 290 THR A C 1
ATOM 2321 O O . THR A 1 290 ? 11.481 -23.106 -10.966 1.00 78.12 290 THR A O 1
ATOM 2324 N N . GLU A 1 291 ? 9.919 -23.044 -12.558 1.00 62.69 291 GLU A N 1
ATOM 2325 C CA . GLU A 1 291 ? 9.436 -24.399 -12.244 1.00 62.69 291 GLU A CA 1
ATOM 2326 C C . GLU A 1 291 ? 10.501 -25.433 -12.657 1.00 62.69 291 GLU A C 1
ATOM 2328 O O . GLU A 1 291 ? 11.259 -25.163 -13.595 1.00 62.69 291 GLU A O 1
ATOM 2333 N N . PRO A 1 292 ? 10.626 -26.573 -11.952 1.00 53.00 292 PRO A N 1
ATOM 2334 C CA . PRO A 1 292 ? 11.391 -27.693 -12.482 1.00 53.00 292 PRO A CA 1
ATOM 2335 C C . PRO A 1 292 ? 10.756 -28.130 -13.809 1.00 53.00 292 PRO A C 1
ATOM 2337 O O . PRO A 1 292 ? 9.536 -28.288 -13.858 1.00 53.00 292 PRO A O 1
ATOM 2340 N N . GLU A 1 293 ? 11.570 -28.291 -14.856 1.00 42.72 293 GLU A N 1
ATOM 2341 C CA . GLU A 1 293 ? 11.148 -28.941 -16.110 1.00 42.72 293 GLU A CA 1
ATOM 2342 C C . GLU A 1 293 ? 10.651 -30.377 -15.883 1.00 42.72 293 GLU A C 1
ATOM 2344 O O . GLU A 1 293 ? 11.209 -31.076 -14.998 1.00 42.72 293 GLU A O 1
#

Foldseek 3Di:
DPDDDDPVRPDAADEAQAKEFEQEDDPQWTKWFWDDDPVHPDIATATFMDGADQLGDRHRRHQVRNCQAAQWHFADKAWDAWDDQDPPHYPYIYTYIYTYIDDRHDHHPTDMDIDHLVRLVVCVVVVRHPGDRRVVVSVDSNVDDDDPQAALEEEEEAAQAEQRLLLQQLLCVQLPPHSHHYYYAHLRNSNVPDPDQHDPLSVVVCVVVVHDSPGTDHHHHDDPSSLDPNHQYEYADCVRCLVSCCVHPVVCSVRYHYHHQDDCVVDPSVPRSVVSNVVSVVVCVVVVSGDDD